Protein AF-A0A9C6WE61-F1 (afdb_monomer)

InterPro domains:
  IPR052295 Odorant-binding protein [PTHR21066] (65-224)

Solvent-accessible surface area (backbone atoms only — not comparable to full-atom values): 14373 Å² total; per-residue (Å²): 136,82,83,85,85,83,85,78,83,83,78,84,78,86,80,87,72,78,81,77,82,88,76,86,79,76,88,79,83,84,79,85,85,83,85,79,67,78,74,58,60,61,59,51,53,57,63,54,59,72,73,69,77,69,92,60,82,65,50,61,66,53,46,48,46,71,24,17,60,64,38,59,68,63,72,59,91,34,43,66,59,34,49,56,72,54,67,65,73,82,97,63,88,72,54,74,66,53,48,51,56,52,45,18,40,22,31,33,47,27,31,40,77,59,53,26,30,61,92,56,82,83,76,52,76,36,63,66,43,47,44,59,50,34,72,74,48,54,61,82,64,47,90,52,48,36,58,52,49,51,49,35,50,51,52,24,52,52,33,41,72,77,45,47,79,79,68,67,70,85,72,77,88,49,95,74,60,87,70,92,60,54,56,64,40,34,55,37,51,52,41,30,29,48,45,27,48,52,64,47,54,72,94,46,34,48,79,92,36,71,68,32,53,52,49,30,49,44,42,49,74,76,36,83,50,66,76,84,67,52,85,133

Structure (mmCIF, N/CA/C/O backbone):
data_AF-A0A9C6WE61-F1
#
_entry.id   AF-A0A9C6WE61-F1
#
loop_
_atom_site.group_PDB
_atom_site.id
_atom_site.type_symbol
_atom_site.label_atom_id
_atom_site.label_alt_id
_atom_site.label_comp_id
_atom_site.label_asym_id
_atom_site.label_entity_id
_atom_site.label_seq_id
_atom_site.pdbx_PDB_ins_code
_atom_site.Cartn_x
_atom_site.Cartn_y
_atom_site.Cartn_z
_atom_site.occupancy
_atom_site.B_iso_or_equiv
_atom_site.auth_seq_id
_atom_site.auth_comp_id
_atom_site.auth_asym_id
_atom_site.auth_atom_id
_atom_site.pdbx_PDB_model_num
ATOM 1 N N . MET A 1 1 ? 44.800 -59.748 24.756 1.00 45.91 1 MET A N 1
ATOM 2 C CA . MET A 1 1 ? 44.191 -59.504 23.432 1.00 45.91 1 MET A CA 1
ATOM 3 C C . MET A 1 1 ? 43.062 -58.500 23.616 1.00 45.91 1 MET A C 1
ATOM 5 O O . MET A 1 1 ? 42.074 -58.869 24.238 1.00 45.91 1 MET A O 1
ATOM 9 N N . PRO A 1 2 ? 43.234 -57.231 23.216 1.00 48.12 2 PRO A N 1
ATOM 10 C CA . PRO A 1 2 ? 42.160 -56.241 23.273 1.00 48.12 2 PRO A CA 1
ATOM 11 C C . PRO A 1 2 ? 41.183 -56.419 22.091 1.00 48.12 2 PRO A C 1
ATOM 13 O O . PRO A 1 2 ? 41.591 -56.941 21.050 1.00 48.12 2 PRO A O 1
ATOM 16 N N . PRO A 1 3 ? 39.907 -56.014 22.237 1.00 50.44 3 PRO A N 1
ATOM 17 C CA . PRO A 1 3 ? 38.912 -56.100 21.170 1.00 50.44 3 PRO A CA 1
ATOM 18 C C . PRO A 1 3 ? 39.159 -55.051 20.067 1.00 50.44 3 PRO A C 1
ATOM 20 O O . PRO A 1 3 ? 39.784 -54.020 20.331 1.00 50.44 3 PRO A O 1
ATOM 23 N N . PRO A 1 4 ? 38.681 -55.293 18.831 1.00 43.41 4 PRO A N 1
ATOM 24 C CA . PRO A 1 4 ? 38.898 -54.392 17.704 1.00 43.41 4 PRO A CA 1
ATOM 25 C C . PRO A 1 4 ? 38.056 -53.114 17.821 1.00 43.41 4 PRO A C 1
ATOM 27 O O . PRO A 1 4 ? 36.897 -53.139 18.236 1.00 43.41 4 PRO A O 1
ATOM 30 N N . ALA A 1 5 ? 38.666 -51.994 17.430 1.00 39.03 5 ALA A N 1
ATOM 31 C CA . ALA A 1 5 ? 38.058 -50.671 17.407 1.00 39.03 5 ALA A CA 1
ATOM 32 C C . ALA A 1 5 ? 36.965 -50.569 16.328 1.00 39.03 5 ALA A C 1
ATOM 34 O O . ALA A 1 5 ? 37.178 -50.915 15.166 1.00 39.03 5 ALA A O 1
ATOM 35 N N . ILE A 1 6 ? 35.799 -50.060 16.726 1.00 44.69 6 ILE A N 1
ATOM 36 C CA . ILE A 1 6 ? 34.666 -49.755 15.850 1.00 44.69 6 ILE A CA 1
ATOM 37 C C . ILE A 1 6 ? 34.896 -48.362 15.247 1.00 44.69 6 ILE A C 1
ATOM 39 O O . ILE A 1 6 ? 34.937 -47.365 15.966 1.00 44.69 6 ILE A O 1
ATOM 43 N N . HIS A 1 7 ? 35.051 -48.289 13.924 1.00 38.53 7 HIS A N 1
ATOM 44 C CA . HIS A 1 7 ? 35.079 -47.030 13.181 1.00 38.53 7 HIS A CA 1
ATOM 45 C C . HIS A 1 7 ? 33.655 -46.475 13.034 1.00 38.53 7 HIS A C 1
ATOM 47 O O . HIS A 1 7 ? 32.823 -47.058 12.340 1.00 38.53 7 HIS A O 1
ATOM 53 N N . HIS A 1 8 ? 33.381 -45.329 13.662 1.00 43.81 8 HIS A N 1
ATOM 54 C CA . HIS A 1 8 ? 32.188 -44.532 13.378 1.00 43.81 8 HIS A CA 1
ATOM 55 C C . HIS A 1 8 ? 32.379 -43.725 12.079 1.00 43.81 8 HIS A C 1
ATOM 57 O O . HIS A 1 8 ? 33.412 -43.065 11.931 1.00 43.81 8 HIS A O 1
ATOM 63 N N . PRO A 1 9 ? 31.410 -43.733 11.147 1.00 37.38 9 PRO A N 1
ATOM 64 C CA . PRO A 1 9 ? 31.445 -42.872 9.971 1.00 37.38 9 PRO A CA 1
ATOM 65 C C . PRO A 1 9 ? 31.186 -41.410 10.363 1.00 37.38 9 PRO A C 1
ATOM 67 O O . PRO A 1 9 ? 30.255 -41.101 11.106 1.00 37.38 9 PRO A O 1
ATOM 70 N N . GLN A 1 10 ? 32.037 -40.516 9.857 1.00 37.69 10 GLN A N 1
ATOM 71 C CA . GLN A 1 10 ? 31.923 -39.068 10.015 1.00 37.69 10 GLN A CA 1
ATOM 72 C C . GLN A 1 10 ? 30.699 -38.541 9.255 1.00 37.69 10 GLN A C 1
ATOM 74 O O . GLN A 1 10 ? 30.575 -38.732 8.046 1.00 37.69 10 GLN A O 1
ATOM 79 N N . SER A 1 11 ? 29.812 -37.851 9.970 1.00 36.84 11 SER A N 1
ATOM 80 C CA . SER A 1 11 ? 28.711 -37.077 9.394 1.00 36.84 11 SER A CA 1
ATOM 81 C C . SER A 1 11 ? 29.255 -35.885 8.592 1.00 36.84 11 SER A C 1
ATOM 83 O O . SER A 1 11 ? 30.141 -35.187 9.093 1.00 36.84 11 SER A O 1
ATOM 85 N N . PRO A 1 12 ? 28.737 -35.596 7.386 1.00 37.28 12 PRO A N 1
ATOM 86 C CA . PRO A 1 12 ? 29.143 -34.413 6.641 1.00 37.28 12 PRO A CA 1
ATOM 87 C C . PRO A 1 12 ? 28.549 -33.142 7.264 1.00 37.28 12 PRO A C 1
ATOM 89 O O . PRO A 1 12 ? 27.364 -33.073 7.591 1.00 37.28 12 PRO A O 1
ATOM 92 N N . SER A 1 13 ? 29.401 -32.130 7.413 1.00 36.53 13 SER A N 1
ATOM 93 C CA . SER A 1 13 ? 29.054 -30.776 7.843 1.00 36.53 13 SER A CA 1
ATOM 94 C C . SER A 1 13 ? 28.074 -30.102 6.867 1.00 36.53 13 SER A C 1
ATOM 96 O O . SER A 1 13 ? 28.225 -30.266 5.654 1.00 36.53 13 SER A O 1
ATOM 98 N N . PRO A 1 14 ? 27.111 -29.292 7.348 1.00 35.22 14 PRO A N 1
ATOM 99 C CA . PRO A 1 14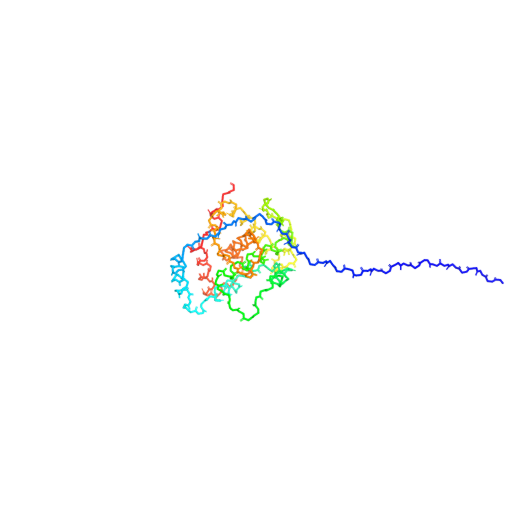 ? 26.206 -28.550 6.480 1.00 35.22 14 PRO A CA 1
ATOM 100 C C . PRO A 1 14 ? 26.948 -27.392 5.804 1.00 35.22 14 PRO A C 1
ATOM 102 O O . PRO A 1 14 ? 27.465 -26.483 6.455 1.00 35.22 14 PRO A O 1
ATOM 105 N N . SER A 1 15 ? 26.996 -27.430 4.476 1.00 34.59 15 SER A N 1
ATOM 106 C CA . SER A 1 15 ? 27.455 -26.339 3.626 1.00 34.59 15 SER A CA 1
ATOM 107 C C . SER A 1 15 ? 26.460 -25.179 3.686 1.00 34.59 15 SER A C 1
ATOM 109 O O . SER A 1 15 ? 25.316 -25.274 3.245 1.00 34.59 15 SER A O 1
ATOM 111 N N . SER A 1 16 ? 26.909 -24.051 4.233 1.00 35.06 16 SER A N 1
ATOM 112 C CA . SER A 1 16 ? 26.197 -22.779 4.184 1.00 35.06 16 SER A CA 1
ATOM 113 C C . SER A 1 16 ? 26.312 -22.181 2.779 1.00 35.06 16 SER A C 1
ATOM 115 O O . SER A 1 16 ? 27.232 -21.417 2.486 1.00 35.06 16 SER A O 1
ATOM 117 N N . THR A 1 17 ? 25.392 -22.532 1.891 1.00 33.44 17 THR A N 1
ATOM 118 C CA . THR A 1 17 ? 25.165 -21.783 0.651 1.00 33.44 17 THR A CA 1
ATOM 119 C C . THR A 1 17 ? 23.951 -20.890 0.832 1.00 33.44 17 THR A C 1
ATOM 121 O O . THR A 1 17 ? 22.812 -21.350 0.796 1.00 33.44 17 THR A O 1
ATOM 124 N N . SER A 1 18 ? 24.206 -19.602 1.045 1.00 31.77 18 SER A N 1
ATOM 125 C CA . SER A 1 18 ? 23.221 -18.532 0.905 1.00 31.77 18 SER A CA 1
ATOM 126 C C . SER A 1 18 ? 22.591 -18.609 -0.495 1.00 31.77 18 SER A C 1
ATOM 128 O O . SER A 1 18 ? 23.338 -18.758 -1.469 1.00 31.77 18 SER A O 1
ATOM 130 N N . PRO A 1 19 ? 21.259 -18.497 -0.645 1.00 32.62 19 PRO A N 1
ATOM 131 C CA . PRO A 1 19 ? 20.653 -18.438 -1.968 1.00 32.62 19 PRO A CA 1
ATOM 132 C C . PRO A 1 19 ? 21.104 -17.161 -2.704 1.00 32.62 19 PRO A C 1
ATOM 134 O O . PRO A 1 19 ? 21.276 -16.111 -2.073 1.00 32.62 19 PRO A O 1
ATOM 137 N N . PRO A 1 20 ? 21.329 -17.227 -4.027 1.00 31.33 20 PRO A N 1
ATOM 138 C CA . PRO A 1 20 ? 21.725 -16.068 -4.815 1.00 31.33 20 PRO A CA 1
ATOM 139 C C . PRO A 1 20 ? 20.582 -15.038 -4.889 1.00 31.33 20 PRO A C 1
ATOM 141 O O . PRO A 1 20 ? 19.411 -15.410 -4.800 1.00 31.33 20 PRO A O 1
ATOM 144 N N . PRO A 1 21 ? 20.892 -13.742 -5.083 1.00 36.66 21 PRO A N 1
ATOM 145 C CA . PRO A 1 21 ? 19.871 -12.719 -5.266 1.00 36.66 21 PRO A CA 1
ATOM 146 C C . PRO A 1 21 ? 19.054 -13.012 -6.531 1.00 36.66 21 PRO A C 1
ATOM 148 O O . PRO A 1 21 ? 19.619 -13.212 -7.609 1.00 36.66 21 PRO A O 1
ATOM 151 N N . LEU A 1 22 ? 17.727 -13.022 -6.388 1.00 39.28 22 LEU A N 1
ATOM 152 C CA . LEU A 1 22 ? 16.768 -13.144 -7.485 1.00 39.28 22 LEU A CA 1
ATOM 153 C C . LEU A 1 22 ? 16.984 -11.991 -8.479 1.00 39.28 22 LEU A C 1
ATOM 155 O O . LEU A 1 22 ? 16.549 -10.865 -8.251 1.00 39.28 22 LEU A O 1
ATOM 159 N N . ARG A 1 23 ? 17.681 -12.261 -9.587 1.00 38.12 23 ARG A N 1
ATOM 160 C CA . ARG A 1 23 ? 17.665 -11.392 -10.768 1.00 38.12 23 ARG A CA 1
ATOM 161 C C . ARG A 1 23 ? 16.394 -11.696 -11.554 1.00 38.12 23 ARG A C 1
ATOM 163 O O . ARG A 1 23 ? 16.323 -12.731 -12.214 1.00 38.12 23 ARG A O 1
ATOM 170 N N . LEU A 1 24 ? 15.414 -10.796 -11.506 1.00 43.19 24 LEU A N 1
ATOM 171 C CA . LEU A 1 24 ? 14.286 -10.816 -12.436 1.00 43.19 24 LEU A CA 1
ATOM 172 C C . LEU A 1 24 ? 14.777 -10.396 -13.829 1.00 43.19 24 LEU A C 1
ATOM 174 O O . LEU A 1 24 ? 14.789 -9.223 -14.180 1.00 43.19 24 LEU A O 1
ATOM 178 N N . HIS A 1 25 ? 15.203 -11.357 -14.645 1.00 35.28 25 HIS A N 1
ATOM 179 C CA . HIS A 1 25 ? 15.393 -11.122 -16.074 1.00 35.28 25 HIS A CA 1
ATOM 180 C C . HIS A 1 25 ? 14.066 -11.361 -16.803 1.00 35.28 25 HIS A C 1
ATOM 182 O O . HIS A 1 25 ? 13.751 -12.491 -17.168 1.00 35.28 25 HIS A O 1
ATOM 188 N N . ARG A 1 26 ? 13.288 -10.299 -17.046 1.00 46.47 26 ARG A N 1
ATOM 189 C CA . ARG A 1 26 ? 12.177 -10.350 -18.011 1.00 46.47 26 ARG A CA 1
ATOM 190 C C . ARG A 1 26 ? 12.710 -10.183 -19.437 1.00 46.47 26 ARG A C 1
ATOM 192 O O . ARG A 1 26 ? 13.401 -9.216 -19.755 1.00 46.47 26 ARG A O 1
ATOM 199 N N . HIS A 1 27 ? 12.382 -11.134 -20.311 1.00 32.75 27 HIS A N 1
ATOM 200 C CA . HIS A 1 27 ? 12.666 -11.054 -21.744 1.00 32.75 27 HIS A CA 1
ATOM 201 C C . HIS A 1 27 ? 11.807 -9.958 -22.394 1.00 32.75 27 HIS A C 1
ATOM 203 O O . HIS A 1 27 ? 10.583 -10.040 -22.433 1.00 32.75 27 HIS A O 1
ATOM 209 N N . ARG A 1 28 ? 12.465 -8.923 -22.925 1.00 39.69 28 ARG A N 1
ATOM 210 C CA . ARG A 1 28 ? 11.835 -7.752 -23.550 1.00 39.69 28 ARG A CA 1
ATOM 211 C C . ARG A 1 28 ? 11.467 -8.041 -25.014 1.00 39.69 28 ARG A C 1
ATOM 213 O O . ARG A 1 28 ? 12.361 -8.286 -25.824 1.00 39.69 28 ARG A O 1
ATOM 220 N N . GLN A 1 29 ? 10.192 -7.911 -25.392 1.00 30.34 29 GLN A N 1
ATOM 221 C CA . GLN A 1 29 ? 9.832 -7.543 -26.769 1.00 30.34 29 GLN A CA 1
ATOM 222 C C . GLN A 1 29 ? 9.973 -6.020 -26.891 1.00 30.34 29 GLN A C 1
ATOM 224 O O . GLN A 1 29 ? 9.267 -5.259 -26.237 1.00 30.34 29 GLN A O 1
ATOM 229 N N . LYS A 1 30 ? 10.947 -5.564 -27.683 1.00 29.56 30 LYS A N 1
ATOM 230 C CA . LYS A 1 30 ? 11.231 -4.138 -27.891 1.00 29.56 30 LYS A CA 1
ATOM 231 C C . LYS A 1 30 ? 10.153 -3.512 -28.782 1.00 29.56 30 LYS A C 1
ATOM 233 O O . LYS A 1 30 ? 10.173 -3.734 -29.990 1.00 29.56 30 LYS A O 1
ATOM 238 N N . PHE A 1 31 ? 9.282 -2.675 -28.221 1.00 30.23 31 PHE A N 1
ATOM 239 C CA . PHE A 1 31 ? 8.526 -1.697 -29.008 1.00 30.23 31 PHE A CA 1
ATOM 240 C C . PHE A 1 31 ? 9.345 -0.412 -29.155 1.00 30.23 31 PHE A C 1
ATOM 242 O O . PHE A 1 31 ? 9.833 0.166 -28.187 1.00 30.23 31 PHE A O 1
ATOM 249 N N . ASN A 1 32 ? 9.561 -0.007 -30.403 1.00 30.17 32 ASN A N 1
ATOM 250 C CA . ASN A 1 32 ? 10.467 1.066 -30.788 1.00 30.17 32 ASN A CA 1
ATOM 251 C C . ASN A 1 32 ? 9.676 2.381 -30.916 1.00 30.17 32 ASN A C 1
ATOM 253 O O . ASN A 1 32 ? 9.154 2.682 -31.985 1.00 30.17 32 ASN A O 1
ATOM 257 N N . HIS A 1 33 ? 9.576 3.170 -29.842 1.00 35.38 33 HIS A N 1
ATOM 258 C CA . HIS A 1 33 ? 9.013 4.526 -29.891 1.00 35.38 33 HIS A CA 1
ATOM 259 C C . HIS A 1 33 ? 10.128 5.573 -30.005 1.00 35.38 33 HIS A C 1
ATOM 261 O O . HIS A 1 33 ? 10.442 6.304 -29.069 1.00 35.38 33 HIS A O 1
ATOM 267 N N . ARG A 1 34 ? 10.734 5.677 -31.192 1.00 36.78 34 ARG A N 1
ATOM 268 C CA . ARG A 1 34 ? 11.427 6.912 -31.580 1.00 36.78 34 ARG A CA 1
ATOM 269 C C . ARG A 1 34 ? 10.403 7.886 -32.158 1.00 36.78 34 ARG A C 1
ATOM 271 O O . ARG A 1 34 ? 9.668 7.519 -33.063 1.00 36.78 34 ARG A O 1
ATOM 278 N N . GLN A 1 35 ? 10.486 9.131 -31.682 1.00 41.34 35 GLN A N 1
ATOM 279 C CA . GLN A 1 35 ? 9.808 10.356 -32.137 1.00 41.34 35 GLN A CA 1
ATOM 280 C C . GLN A 1 35 ? 8.515 10.729 -31.392 1.00 41.34 35 GLN A C 1
ATOM 282 O O . GLN A 1 35 ? 7.407 10.532 -31.877 1.00 41.34 35 GLN A O 1
ATOM 287 N N . LEU A 1 36 ? 8.675 11.406 -30.248 1.00 39.78 36 LEU A N 1
ATOM 288 C CA . LEU A 1 36 ? 7.698 12.392 -29.777 1.00 39.78 36 LEU A CA 1
ATOM 289 C C . LEU A 1 36 ? 8.313 13.804 -29.900 1.00 39.78 36 LEU A C 1
ATOM 291 O O . LEU A 1 36 ? 9.464 14.002 -29.489 1.00 39.78 36 LEU A O 1
ATOM 295 N N . PRO A 1 37 ? 7.599 14.776 -30.501 1.00 42.75 37 PRO A N 1
ATOM 296 C CA . PRO A 1 37 ? 8.156 16.072 -30.871 1.00 42.75 37 PRO A CA 1
ATOM 297 C C . PRO A 1 37 ? 8.461 16.959 -29.655 1.00 42.75 37 PRO A C 1
ATOM 299 O O . PRO A 1 37 ? 7.721 17.015 -28.673 1.00 42.75 37 PRO A O 1
ATOM 302 N N . TYR A 1 38 ? 9.564 17.699 -29.776 1.00 38.56 38 TYR A N 1
ATOM 303 C CA . TYR A 1 38 ? 10.200 18.580 -28.786 1.00 38.56 38 TYR A CA 1
ATOM 304 C C . TYR A 1 38 ? 9.249 19.583 -28.093 1.00 38.56 38 TYR A C 1
ATOM 306 O O . TYR A 1 38 ? 9.499 19.993 -26.963 1.00 38.56 38 TYR A O 1
ATOM 314 N N . ALA A 1 39 ? 8.118 19.922 -28.720 1.00 35.53 39 ALA A N 1
ATOM 315 C CA . ALA A 1 39 ? 7.123 20.852 -28.185 1.00 35.53 39 ALA A CA 1
ATOM 316 C C . ALA A 1 39 ? 6.309 20.302 -26.992 1.00 35.53 39 ALA A C 1
ATOM 318 O O . ALA A 1 39 ? 5.811 21.090 -26.192 1.00 35.53 39 ALA A O 1
ATOM 319 N N . ARG A 1 40 ? 6.200 18.973 -26.820 1.00 39.41 40 ARG A N 1
ATOM 320 C CA . ARG A 1 40 ? 5.439 18.375 -25.700 1.00 39.41 40 ARG A CA 1
ATOM 321 C C . ARG A 1 40 ? 6.201 18.422 -24.368 1.00 39.41 40 ARG A C 1
ATOM 323 O O . ARG A 1 40 ? 5.591 18.639 -23.327 1.00 39.41 40 ARG A O 1
ATOM 330 N N . ARG A 1 41 ? 7.540 18.359 -24.422 1.00 42.44 41 ARG A N 1
ATOM 331 C CA . ARG A 1 41 ? 8.431 18.449 -23.246 1.00 42.44 41 ARG A CA 1
ATOM 332 C C . ARG A 1 41 ? 8.317 19.785 -22.502 1.00 42.44 41 ARG A C 1
ATOM 334 O O . ARG A 1 41 ? 8.358 19.817 -21.280 1.00 42.44 41 ARG A O 1
ATOM 341 N N . GLN A 1 42 ? 8.118 20.892 -23.219 1.00 37.75 42 GLN A N 1
ATOM 342 C CA . GLN A 1 42 ? 8.058 22.221 -22.592 1.00 37.75 42 GLN A CA 1
ATOM 343 C C . GLN A 1 42 ? 6.717 22.525 -21.903 1.00 37.75 42 GLN A C 1
ATOM 345 O O . GLN A 1 42 ? 6.674 23.359 -20.996 1.00 37.75 42 GLN A O 1
ATOM 350 N N . ALA A 1 43 ? 5.630 21.856 -22.304 1.00 40.41 43 ALA A N 1
ATOM 351 C CA . ALA A 1 43 ? 4.334 21.977 -21.636 1.00 40.41 43 ALA A CA 1
ATOM 352 C C . ALA A 1 43 ? 4.309 21.196 -20.309 1.00 40.41 43 ALA A C 1
ATOM 354 O O . ALA A 1 43 ? 3.765 21.684 -19.319 1.00 40.41 43 ALA A O 1
ATOM 355 N N . GLU A 1 44 ? 4.970 20.038 -20.263 1.00 39.78 44 GLU A N 1
ATOM 356 C CA . GLU A 1 44 ? 5.122 19.225 -19.051 1.00 39.78 44 GLU A CA 1
ATOM 357 C C . GLU A 1 44 ? 6.011 19.936 -18.012 1.00 39.78 44 GLU A C 1
ATOM 359 O O . GLU A 1 44 ? 5.618 20.061 -16.852 1.00 39.78 44 GLU A O 1
ATOM 364 N N . ASP A 1 45 ? 7.121 20.558 -18.429 1.00 37.28 45 ASP A N 1
ATOM 365 C CA . ASP A 1 45 ? 8.017 21.326 -17.542 1.00 37.28 45 ASP A CA 1
ATOM 366 C C . ASP A 1 45 ? 7.355 22.532 -16.843 1.00 37.28 45 ASP A C 1
ATOM 368 O O . ASP A 1 45 ? 7.823 22.979 -15.789 1.00 37.28 45 ASP A O 1
ATOM 372 N N . ARG A 1 46 ? 6.273 23.094 -17.402 1.00 35.47 46 ARG A N 1
ATOM 373 C CA . ARG A 1 46 ? 5.499 24.172 -16.750 1.00 35.47 46 ARG A CA 1
ATOM 374 C C . ARG A 1 46 ? 4.576 23.655 -15.653 1.00 35.47 46 ARG A C 1
ATOM 376 O O . ARG A 1 46 ? 4.377 24.357 -14.665 1.00 35.47 46 ARG A O 1
ATOM 383 N N . ILE A 1 47 ? 4.046 22.443 -15.801 1.00 43.97 47 ILE A N 1
ATOM 384 C CA . ILE A 1 47 ? 3.223 21.798 -14.772 1.00 43.97 47 ILE A CA 1
ATOM 385 C C . ILE A 1 47 ? 4.119 21.355 -13.603 1.00 43.97 47 ILE A C 1
ATOM 387 O O . ILE A 1 47 ? 3.754 21.552 -12.443 1.00 43.97 47 ILE A O 1
ATOM 391 N N . TYR A 1 48 ? 5.335 20.871 -13.885 1.00 34.84 48 TYR A N 1
ATOM 392 C CA . TYR A 1 48 ? 6.286 20.457 -12.846 1.00 34.84 48 TYR A CA 1
ATOM 393 C C . TYR A 1 48 ? 6.871 21.619 -12.035 1.00 34.84 48 TYR A C 1
ATOM 395 O O . TYR A 1 48 ? 6.987 21.501 -10.813 1.00 34.84 48 TYR A O 1
ATOM 403 N N . ARG A 1 49 ? 7.168 22.769 -12.659 1.00 39.03 49 ARG A N 1
ATOM 404 C CA . ARG A 1 49 ? 7.733 23.931 -11.944 1.00 39.03 49 ARG A CA 1
ATOM 405 C C . ARG A 1 49 ? 6.784 24.573 -10.931 1.00 39.03 49 ARG A C 1
ATOM 407 O O . ARG A 1 49 ? 7.246 25.095 -9.920 1.00 39.03 49 ARG A O 1
ATOM 414 N N . ASN A 1 50 ? 5.471 24.477 -11.130 1.00 33.44 50 ASN A N 1
ATOM 415 C CA . ASN A 1 50 ? 4.503 24.976 -10.146 1.00 33.44 50 ASN A CA 1
ATOM 416 C C . ASN A 1 50 ? 4.372 24.067 -8.909 1.00 33.44 50 ASN A C 1
ATOM 418 O O . ASN A 1 50 ? 3.854 24.499 -7.884 1.00 33.44 50 ASN A O 1
ATOM 422 N N . PHE A 1 51 ? 4.897 22.838 -8.960 1.00 34.56 51 PHE A N 1
ATOM 423 C CA . PHE A 1 51 ? 4.914 21.899 -7.833 1.00 34.56 51 PHE A CA 1
ATOM 424 C C . PHE A 1 51 ? 6.207 21.946 -6.994 1.00 34.56 51 PHE A C 1
ATOM 426 O O . PHE A 1 51 ? 6.345 21.159 -6.047 1.00 34.56 51 PHE A O 1
ATOM 433 N N . GLU A 1 52 ? 7.151 22.837 -7.324 1.00 37.84 52 GLU A N 1
ATOM 434 C CA . GLU A 1 52 ? 8.433 23.026 -6.619 1.00 37.84 52 GLU A CA 1
ATOM 435 C C . GLU A 1 52 ? 8.431 24.167 -5.589 1.00 37.84 52 GLU A C 1
ATOM 437 O O . GLU A 1 52 ? 9.462 24.455 -4.980 1.00 37.84 52 GLU A O 1
ATOM 442 N N . GLN A 1 53 ? 7.287 24.793 -5.305 1.00 33.88 53 GLN A N 1
ATOM 443 C CA . GLN A 1 53 ? 7.207 25.775 -4.224 1.00 33.88 53 GLN A CA 1
ATOM 444 C C . GLN A 1 53 ? 6.675 25.154 -2.925 1.00 33.88 53 GLN A C 1
ATOM 446 O O . GLN A 1 53 ? 5.477 24.971 -2.744 1.00 33.88 53 GLN A O 1
ATOM 451 N N . LYS A 1 54 ? 7.628 24.946 -2.003 1.00 30.62 54 LYS A N 1
ATOM 452 C CA . LYS A 1 54 ? 7.541 24.698 -0.546 1.00 30.62 54 LYS A CA 1
ATOM 453 C C . LYS A 1 54 ? 7.730 23.244 -0.068 1.00 30.62 54 LYS A C 1
ATOM 455 O O . LYS A 1 54 ? 7.168 22.306 -0.632 1.00 30.62 54 LYS A O 1
ATOM 460 N N . PRO A 1 55 ? 8.479 23.039 1.039 1.00 35.16 55 PRO A N 1
ATOM 461 C CA . PRO A 1 55 ? 8.763 21.733 1.638 1.00 35.16 55 PRO A CA 1
ATOM 462 C C . PRO A 1 55 ? 7.562 21.174 2.430 1.00 35.16 55 PRO A C 1
ATOM 464 O O . PRO A 1 55 ? 7.714 20.677 3.539 1.00 35.16 55 PRO A O 1
ATOM 467 N N . GLN A 1 56 ? 6.352 21.233 1.870 1.00 40.16 56 GLN A N 1
ATOM 468 C CA . GLN A 1 56 ? 5.149 20.615 2.452 1.00 40.16 56 GLN A CA 1
ATOM 469 C C . GLN A 1 56 ? 5.022 19.116 2.111 1.00 40.16 56 GLN A C 1
ATOM 471 O O . GLN A 1 56 ? 4.230 18.400 2.718 1.00 40.16 56 GLN A O 1
ATOM 476 N N . LYS A 1 57 ? 5.845 18.605 1.184 1.00 40.19 57 LYS A N 1
ATOM 477 C CA . LYS A 1 57 ? 5.746 17.240 0.629 1.00 40.19 57 LYS A CA 1
ATOM 478 C C . LYS A 1 57 ? 6.176 16.099 1.565 1.00 40.19 57 LYS A C 1
ATOM 480 O O . LYS A 1 57 ? 5.854 14.953 1.279 1.00 40.19 57 LYS A O 1
ATOM 485 N N . PHE A 1 58 ? 6.832 16.385 2.690 1.00 41.06 58 PHE A N 1
ATOM 486 C CA . PHE A 1 58 ? 7.154 15.375 3.715 1.00 41.06 58 PHE A CA 1
ATOM 487 C C . PHE A 1 58 ? 6.131 15.318 4.863 1.00 41.06 58 PHE A C 1
ATOM 489 O O . PHE A 1 58 ? 6.211 14.436 5.713 1.00 41.06 58 PHE A O 1
ATOM 496 N N . MET A 1 59 ? 5.164 16.243 4.894 1.00 38.62 59 MET A N 1
ATOM 497 C CA . MET A 1 59 ? 4.287 16.434 6.049 1.00 38.62 59 MET A CA 1
ATOM 498 C C . MET A 1 59 ? 3.085 15.478 6.045 1.00 38.62 59 MET A C 1
ATOM 500 O O . MET A 1 59 ? 2.751 14.950 7.093 1.00 38.62 59 MET A O 1
ATOM 504 N N . PHE A 1 60 ? 2.492 15.164 4.886 1.00 46.84 60 PHE A N 1
ATOM 505 C CA . PHE A 1 60 ? 1.273 14.335 4.814 1.00 46.84 60 PHE A CA 1
ATOM 506 C C . PHE A 1 60 ? 1.506 12.838 5.063 1.00 46.84 60 PHE A C 1
ATOM 508 O O . PHE A 1 60 ? 0.743 12.218 5.798 1.00 46.84 60 PHE A O 1
ATOM 515 N N . LEU A 1 61 ? 2.573 12.258 4.499 1.00 52.06 61 LEU A N 1
ATOM 516 C CA . LEU A 1 61 ? 2.954 10.865 4.779 1.00 52.06 61 LEU A CA 1
ATOM 517 C C . LEU A 1 61 ? 3.413 10.709 6.233 1.00 52.06 61 LEU A C 1
ATOM 519 O O . LEU A 1 61 ? 3.008 9.762 6.895 1.00 52.06 61 LEU A O 1
ATOM 523 N N . SER A 1 62 ? 4.185 11.672 6.748 1.00 61.62 62 SER A N 1
ATOM 524 C CA . SER A 1 62 ? 4.571 11.728 8.164 1.00 61.62 62 SER A CA 1
ATOM 525 C C . SER A 1 62 ? 3.348 11.834 9.085 1.00 61.62 62 SER A C 1
ATOM 527 O O . SER A 1 62 ? 3.244 11.099 10.068 1.00 61.62 62 SER A O 1
ATOM 529 N N . LEU A 1 63 ? 2.378 12.685 8.730 1.00 70.62 63 LEU A N 1
ATOM 530 C CA . LEU A 1 63 ? 1.165 12.894 9.514 1.00 70.62 63 LEU A CA 1
ATOM 531 C C . LEU A 1 63 ? 0.282 11.643 9.530 1.00 70.62 63 LEU A C 1
ATOM 533 O O . LEU A 1 63 ? -0.064 11.186 10.613 1.00 70.62 63 LEU A O 1
ATOM 537 N N . ALA A 1 64 ? -0.007 11.033 8.376 1.00 71.25 64 ALA A N 1
ATOM 538 C CA . ALA A 1 64 ? -0.811 9.809 8.297 1.00 71.25 64 ALA A CA 1
ATOM 539 C C . ALA A 1 64 ? -0.230 8.665 9.154 1.00 71.25 64 ALA A C 1
ATOM 541 O O . ALA A 1 64 ? -0.952 8.089 9.971 1.00 71.25 64 ALA A O 1
ATOM 542 N N . VAL A 1 65 ? 1.087 8.416 9.054 1.00 76.06 65 VAL A N 1
ATOM 543 C CA . VAL A 1 65 ? 1.811 7.445 9.907 1.00 76.06 65 VAL A CA 1
ATOM 544 C C . VAL A 1 65 ? 1.633 7.787 11.380 1.00 76.06 65 VAL A C 1
ATOM 546 O O . VAL A 1 65 ? 1.367 6.923 12.215 1.00 76.06 65 VAL A O 1
ATOM 549 N N . SER A 1 66 ? 1.808 9.067 11.714 1.00 83.88 66 SER A N 1
ATOM 550 C CA . SER A 1 66 ? 1.734 9.529 13.093 1.00 83.88 66 SER A CA 1
ATOM 551 C C . SER A 1 66 ? 0.323 9.449 13.674 1.00 83.88 66 SER A C 1
ATOM 553 O O . SER A 1 66 ? 0.208 9.335 14.895 1.00 83.88 66 SER A O 1
ATOM 555 N N . CYS A 1 67 ? -0.711 9.485 12.830 1.00 90.31 67 CYS A N 1
ATOM 556 C CA . CYS A 1 67 ? -2.113 9.503 13.226 1.00 90.31 67 CYS A CA 1
ATOM 557 C C . CYS A 1 67 ? -2.717 8.114 13.337 1.00 90.31 67 CYS A C 1
ATOM 559 O O . CYS A 1 67 ? -3.437 7.858 14.296 1.00 90.31 67 CYS A O 1
ATOM 561 N N . CYS A 1 68 ? -2.400 7.218 12.403 1.00 91.62 68 CYS A N 1
ATOM 562 C CA . CYS A 1 68 ? -2.844 5.833 12.432 1.00 91.62 68 CYS A CA 1
ATOM 563 C C . CYS A 1 68 ? -1.655 4.893 12.253 1.00 91.62 68 CYS A C 1
ATOM 565 O O . CYS A 1 68 ? -1.073 4.802 11.168 1.00 91.62 68 CYS A O 1
ATOM 567 N N . ARG A 1 69 ? -1.346 4.115 13.295 1.00 89.94 69 ARG A N 1
ATOM 568 C CA . ARG A 1 69 ? -0.217 3.167 13.282 1.00 89.94 69 ARG A CA 1
ATOM 569 C C . ARG A 1 69 ? -0.367 2.038 12.253 1.00 89.94 69 ARG A C 1
ATOM 571 O O . ARG A 1 69 ? 0.615 1.361 11.975 1.00 89.94 69 ARG A O 1
ATOM 578 N N . LEU A 1 70 ? -1.567 1.831 11.702 1.00 90.88 70 LEU A N 1
ATOM 579 C CA . LEU A 1 70 ? -1.858 0.793 10.704 1.00 90.88 70 LEU A CA 1
ATOM 580 C C . LEU A 1 70 ? -1.748 1.277 9.251 1.00 90.88 70 LEU A C 1
ATOM 582 O O . LEU A 1 70 ? -1.943 0.490 8.336 1.00 90.88 70 LEU A O 1
ATOM 586 N N . THR A 1 71 ? -1.411 2.547 9.010 1.00 85.12 71 THR A N 1
ATOM 587 C CA . THR A 1 71 ? -1.198 3.062 7.640 1.00 85.12 71 THR A CA 1
ATOM 588 C C . THR A 1 71 ? 0.089 2.561 7.003 1.00 85.12 71 THR A C 1
ATOM 590 O O . THR A 1 71 ? 0.239 2.601 5.787 1.00 85.12 71 THR A O 1
ATOM 593 N N . PHE A 1 72 ? 1.022 2.084 7.819 1.00 77.00 72 PHE A N 1
ATOM 594 C CA . PHE A 1 72 ? 2.272 1.478 7.388 1.00 77.00 72 PHE A CA 1
ATOM 595 C C . PHE A 1 72 ? 2.401 0.139 8.096 1.00 77.00 72 PHE A C 1
ATOM 597 O O . PHE A 1 72 ? 3.150 0.037 9.072 1.00 77.00 72 PHE A O 1
ATOM 604 N N . PRO A 1 73 ? 1.645 -0.889 7.665 1.00 64.94 73 PRO A N 1
ATOM 605 C CA . PRO A 1 73 ? 1.934 -2.226 8.139 1.00 64.94 73 PRO A CA 1
ATOM 606 C C . PRO A 1 73 ? 3.396 -2.509 7.799 1.00 64.94 73 PRO A C 1
ATOM 608 O O . PRO A 1 73 ? 3.807 -2.318 6.654 1.00 64.94 73 PRO A O 1
ATOM 611 N N . SER A 1 74 ? 4.200 -2.893 8.791 1.00 57.56 74 SER A N 1
ATOM 612 C CA . SER A 1 74 ? 5.573 -3.304 8.516 1.00 57.56 74 SER A CA 1
ATOM 613 C C . SER A 1 74 ? 5.505 -4.604 7.719 1.00 57.56 74 SER A C 1
ATOM 615 O O . SER A 1 74 ? 5.326 -5.692 8.259 1.00 57.56 74 SER A O 1
ATOM 617 N N . LEU A 1 75 ? 5.570 -4.472 6.400 1.00 57.22 75 LEU A N 1
ATOM 618 C CA . LEU A 1 75 ? 5.752 -5.568 5.450 1.00 57.22 75 LEU A CA 1
ATOM 619 C C . LEU A 1 75 ? 7.244 -5.662 5.081 1.00 57.22 75 LEU A C 1
ATOM 621 O O . LEU A 1 75 ? 7.601 -6.221 4.051 1.00 57.22 75 LEU A O 1
ATOM 625 N N . ASP A 1 76 ? 8.110 -5.067 5.912 1.00 54.94 76 ASP A N 1
ATOM 626 C CA . ASP A 1 76 ? 9.473 -4.628 5.594 1.00 54.94 76 ASP A CA 1
ATOM 627 C C . ASP A 1 76 ? 10.508 -5.746 5.491 1.00 54.94 76 ASP A C 1
ATOM 629 O O . ASP A 1 76 ? 11.693 -5.449 5.361 1.00 54.94 76 ASP A O 1
ATOM 633 N N . LYS A 1 77 ? 10.116 -7.026 5.518 1.00 58.31 77 LYS A N 1
AT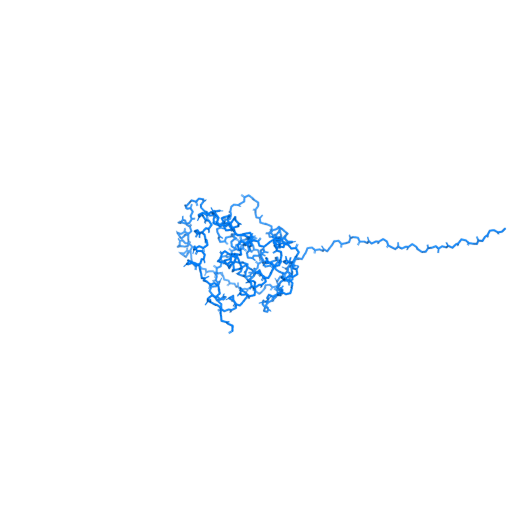OM 634 C CA . LYS A 1 77 ? 11.101 -8.112 5.393 1.00 58.31 77 LYS A CA 1
ATOM 635 C C . LYS A 1 77 ? 11.843 -8.103 4.044 1.00 58.31 77 LYS A C 1
ATOM 637 O O . LYS A 1 77 ? 12.852 -8.791 3.942 1.00 58.31 77 LYS A O 1
ATOM 642 N N . GLY A 1 78 ? 11.385 -7.327 3.055 1.00 69.56 78 GLY A N 1
ATOM 643 C CA . GLY A 1 78 ? 12.083 -7.129 1.783 1.00 69.56 78 GLY A CA 1
ATOM 644 C C . GLY A 1 78 ? 12.203 -5.683 1.295 1.00 69.56 78 GLY A C 1
ATOM 645 O O . GLY A 1 78 ? 12.821 -5.464 0.256 1.00 69.56 78 GLY A O 1
ATOM 646 N N . TYR A 1 79 ? 11.647 -4.670 1.979 1.00 79.19 79 TYR A N 1
ATOM 647 C CA . TYR A 1 79 ? 11.622 -3.298 1.435 1.00 79.19 79 TYR A CA 1
ATOM 648 C C . TYR A 1 79 ? 13.035 -2.729 1.240 1.00 79.19 79 TYR A C 1
ATOM 650 O O . TYR A 1 79 ? 13.342 -2.141 0.198 1.00 79.19 79 TYR A O 1
ATOM 658 N N . ALA A 1 80 ? 13.916 -2.901 2.229 1.00 83.50 80 ALA A N 1
ATOM 659 C CA . ALA A 1 80 ? 15.282 -2.388 2.164 1.00 83.50 80 ALA A CA 1
ATOM 660 C C . ALA A 1 80 ? 16.106 -3.114 1.089 1.00 83.50 80 ALA A C 1
ATOM 662 O O . ALA A 1 80 ? 16.854 -2.481 0.340 1.00 83.50 80 ALA A O 1
ATOM 663 N N . GLU A 1 81 ? 15.935 -4.429 0.980 1.00 87.81 81 GLU A N 1
ATOM 664 C CA . GLU A 1 81 ? 16.573 -5.306 0.005 1.00 87.81 81 GLU A CA 1
ATOM 665 C C . GLU A 1 81 ? 16.114 -4.970 -1.419 1.00 87.81 81 GLU A C 1
ATOM 667 O O . GLU A 1 81 ? 16.952 -4.745 -2.297 1.00 87.81 81 GLU A O 1
ATOM 672 N N . CYS A 1 82 ? 14.803 -4.839 -1.630 1.00 88.44 82 CYS A N 1
ATOM 673 C CA . CYS A 1 82 ? 14.196 -4.440 -2.898 1.00 88.44 82 CYS A CA 1
ATOM 674 C C . CYS A 1 82 ? 14.595 -3.020 -3.300 1.00 88.44 82 CYS A C 1
ATOM 676 O O . CYS A 1 82 ? 14.898 -2.752 -4.457 1.00 88.44 82 CYS A O 1
ATOM 678 N N . ARG A 1 83 ? 14.683 -2.083 -2.353 1.00 87.81 83 ARG A N 1
ATOM 679 C CA . ARG A 1 83 ? 15.178 -0.735 -2.658 1.00 87.81 83 ARG A CA 1
ATOM 680 C C . ARG A 1 83 ? 16.659 -0.732 -3.025 1.00 87.81 83 ARG A C 1
ATOM 682 O O . ARG A 1 83 ? 17.083 0.054 -3.873 1.00 87.81 83 ARG A O 1
ATOM 689 N N . LYS A 1 84 ? 17.455 -1.594 -2.390 1.00 87.81 84 LYS A N 1
ATOM 690 C CA . LYS A 1 84 ? 18.885 -1.740 -2.674 1.00 87.81 84 LYS A CA 1
ATOM 691 C C . LYS A 1 84 ? 19.134 -2.368 -4.049 1.00 87.81 84 LYS A C 1
ATOM 693 O O . LYS A 1 84 ? 20.091 -1.963 -4.705 1.00 87.81 84 LYS A O 1
ATOM 698 N N . SER A 1 85 ? 18.291 -3.302 -4.502 1.00 87.19 85 SER A N 1
ATOM 699 C CA . SER A 1 85 ? 18.451 -3.957 -5.812 1.00 87.19 85 SER A CA 1
ATOM 700 C C . SER A 1 85 ? 18.292 -2.998 -6.997 1.00 87.19 85 SER A C 1
ATOM 702 O O . SER A 1 85 ? 18.914 -3.220 -8.034 1.00 87.19 85 SER A O 1
ATOM 704 N N . LEU A 1 86 ? 17.562 -1.889 -6.822 1.00 84.25 86 LEU A N 1
ATOM 705 C CA . LEU A 1 86 ? 17.371 -0.860 -7.853 1.00 84.25 86 LEU A CA 1
ATOM 706 C C . LEU A 1 86 ? 18.615 -0.003 -8.136 1.00 84.25 86 LEU A C 1
ATOM 708 O O . LEU A 1 86 ? 18.581 0.820 -9.044 1.00 84.25 86 LEU A O 1
ATOM 712 N N . ASN A 1 87 ? 19.704 -0.148 -7.368 1.00 85.25 87 ASN A N 1
ATOM 713 C CA . ASN A 1 87 ? 20.966 0.583 -7.574 1.00 85.25 87 ASN A CA 1
ATOM 714 C C . ASN A 1 87 ? 20.787 2.107 -7.753 1.00 85.25 87 ASN A C 1
ATOM 716 O O . ASN A 1 87 ? 21.464 2.740 -8.565 1.00 85.25 87 ASN A O 1
ATOM 720 N N . LEU A 1 88 ? 19.868 2.696 -6.981 1.00 86.88 88 LEU A N 1
ATOM 721 C CA . LEU A 1 88 ? 19.487 4.101 -7.117 1.00 86.88 88 LEU A CA 1
ATOM 722 C C . LEU A 1 88 ? 20.702 5.042 -6.970 1.00 86.88 88 LEU A C 1
ATOM 724 O O . LEU A 1 88 ? 21.541 4.821 -6.086 1.00 86.88 88 LEU A O 1
ATOM 728 N N . PRO A 1 89 ? 20.786 6.129 -7.766 1.00 86.31 89 PRO A N 1
ATOM 729 C CA . PRO A 1 89 ? 21.859 7.110 -7.652 1.00 86.31 89 PRO A CA 1
ATOM 730 C C . PRO A 1 89 ? 21.998 7.658 -6.226 1.00 86.31 89 PRO A C 1
ATOM 732 O O . PRO A 1 89 ? 21.049 8.192 -5.646 1.00 86.31 89 PRO A O 1
ATOM 735 N N . LYS A 1 90 ? 23.203 7.551 -5.657 1.00 85.31 90 LYS A N 1
ATOM 736 C CA . LYS A 1 90 ? 23.504 8.096 -4.326 1.00 85.31 90 LYS A CA 1
ATOM 737 C C . LYS A 1 90 ? 23.508 9.627 -4.377 1.00 85.31 90 LYS A C 1
ATOM 739 O O . LYS A 1 90 ? 24.018 10.212 -5.326 1.00 85.31 90 LYS A O 1
ATOM 744 N N . ASN A 1 9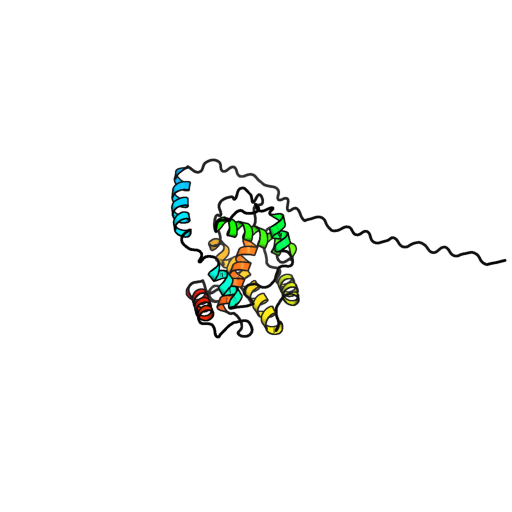1 ? 22.980 10.271 -3.334 1.00 83.81 91 ASN A N 1
ATOM 745 C CA . ASN A 1 91 ? 22.972 11.732 -3.146 1.00 83.81 91 ASN A CA 1
ATOM 746 C C . ASN A 1 91 ? 22.185 12.548 -4.192 1.00 83.81 91 ASN A C 1
ATOM 748 O O . ASN A 1 91 ? 22.339 13.766 -4.263 1.00 83.81 91 ASN A O 1
ATOM 752 N N . ARG A 1 92 ? 21.307 11.910 -4.974 1.00 87.69 92 ARG A N 1
ATOM 753 C CA . ARG A 1 92 ? 20.370 12.594 -5.874 1.00 87.69 92 ARG A CA 1
ATOM 754 C C . ARG A 1 92 ? 19.025 12.809 -5.177 1.00 87.69 92 ARG A C 1
ATOM 756 O O . ARG A 1 92 ? 18.535 11.928 -4.476 1.00 87.69 92 ARG A O 1
ATOM 763 N N . ARG A 1 93 ? 18.410 13.975 -5.397 1.00 87.38 93 ARG A N 1
ATOM 764 C CA . ARG A 1 93 ? 16.994 14.197 -5.070 1.00 87.38 93 ARG A CA 1
ATOM 765 C C . ARG A 1 93 ? 16.132 13.688 -6.219 1.00 87.38 93 ARG A C 1
ATOM 767 O O . ARG A 1 93 ? 16.414 14.012 -7.369 1.00 87.38 93 ARG A O 1
ATOM 774 N N . PHE A 1 94 ? 15.104 12.917 -5.894 1.00 85.12 94 PHE A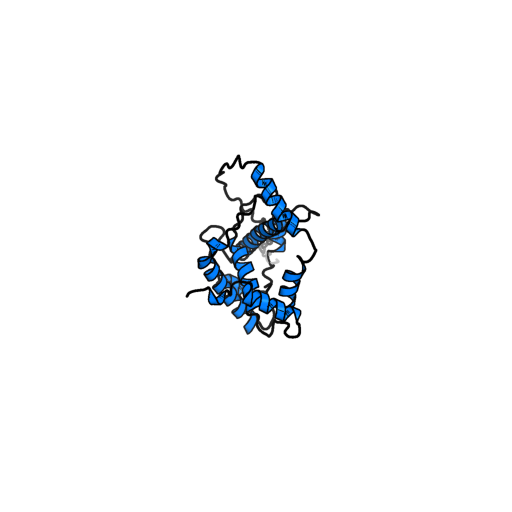 N 1
ATOM 775 C CA . PHE A 1 94 ? 14.147 12.414 -6.871 1.00 85.12 94 PHE A CA 1
ATOM 776 C C . PHE A 1 94 ? 12.924 13.331 -6.921 1.00 85.12 94 PHE A C 1
ATOM 778 O O . PHE A 1 94 ? 12.456 13.844 -5.902 1.00 85.12 94 PHE A O 1
ATOM 785 N N . THR A 1 95 ? 12.413 13.551 -8.122 1.00 84.50 95 THR A N 1
ATOM 786 C CA . THR A 1 95 ? 11.122 14.189 -8.367 1.00 84.50 95 THR A CA 1
ATOM 787 C C . THR A 1 95 ? 9.985 13.315 -7.835 1.00 84.50 95 THR A C 1
ATOM 789 O O . THR A 1 95 ? 10.166 12.144 -7.497 1.00 84.50 95 THR A O 1
ATOM 792 N N . PHE A 1 96 ? 8.776 13.873 -7.770 1.00 80.94 96 PHE A N 1
ATOM 793 C CA . PHE A 1 96 ? 7.587 13.119 -7.359 1.00 80.94 96 PHE A CA 1
ATOM 794 C C . PHE A 1 96 ? 7.354 11.877 -8.233 1.00 80.94 96 PHE A C 1
ATOM 796 O O . PHE A 1 96 ? 7.093 10.793 -7.719 1.00 80.94 96 PHE A O 1
ATOM 803 N N . VAL A 1 97 ? 7.501 12.037 -9.545 1.00 82.06 97 VAL A N 1
ATOM 804 C CA . VAL A 1 97 ? 7.308 10.966 -10.525 1.00 82.06 97 VAL A CA 1
ATOM 805 C C . VAL A 1 97 ? 8.369 9.887 -10.375 1.00 82.06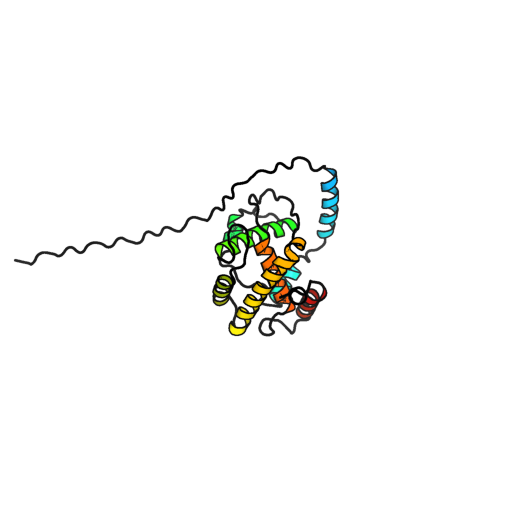 97 VAL A C 1
ATOM 807 O O . VAL A 1 97 ? 8.043 8.703 -10.369 1.00 82.06 97 VAL A O 1
ATOM 810 N N . GLU A 1 98 ? 9.625 10.289 -10.169 1.00 85.00 98 GLU A N 1
ATOM 811 C CA . GLU A 1 98 ? 10.697 9.336 -9.894 1.00 85.00 98 GLU A CA 1
ATOM 812 C C . GLU A 1 98 ? 10.448 8.566 -8.600 1.00 85.00 98 GLU A C 1
ATOM 814 O O . GLU A 1 98 ? 10.599 7.350 -8.576 1.00 85.00 98 GLU A O 1
ATOM 819 N N . HIS A 1 99 ? 9.996 9.234 -7.538 1.00 85.12 99 HIS A N 1
ATOM 820 C CA . HIS A 1 99 ? 9.607 8.553 -6.307 1.00 85.12 99 HIS A CA 1
ATOM 821 C C . HIS A 1 99 ? 8.474 7.550 -6.520 1.00 85.12 99 HIS A C 1
ATOM 823 O O . HIS A 1 99 ? 8.522 6.462 -5.948 1.00 85.12 99 HIS A O 1
ATOM 829 N N . TYR A 1 100 ? 7.476 7.898 -7.330 1.00 83.31 100 TYR A N 1
ATOM 830 C CA . TYR A 1 100 ? 6.362 7.007 -7.627 1.00 83.31 100 TYR A CA 1
ATOM 831 C C . TYR A 1 100 ? 6.839 5.748 -8.366 1.00 83.31 100 TYR A C 1
ATOM 833 O O . TYR A 1 100 ? 6.550 4.640 -7.926 1.00 83.31 100 TYR A O 1
ATOM 841 N N . ALA A 1 101 ? 7.648 5.897 -9.417 1.00 85.31 101 ALA A N 1
ATOM 842 C CA . ALA A 1 101 ? 8.205 4.766 -10.159 1.00 85.31 101 ALA A CA 1
ATOM 843 C C . ALA A 1 101 ? 9.179 3.911 -9.327 1.00 85.31 101 ALA A C 1
ATOM 845 O O . ALA A 1 101 ? 9.137 2.686 -9.394 1.00 85.31 101 ALA A O 1
ATOM 846 N N . ILE A 1 102 ? 10.019 4.534 -8.491 1.00 87.19 102 ILE A N 1
ATOM 847 C CA . ILE A 1 102 ? 10.878 3.809 -7.543 1.00 87.19 102 ILE A CA 1
ATOM 848 C C . ILE A 1 102 ? 10.011 2.966 -6.605 1.00 87.19 102 ILE A C 1
ATOM 850 O O . ILE A 1 102 ? 10.254 1.772 -6.454 1.00 87.19 102 ILE A O 1
ATOM 854 N N . ASN A 1 103 ? 8.991 3.568 -5.985 1.00 87.75 103 ASN A N 1
ATOM 855 C CA . ASN A 1 103 ? 8.107 2.849 -5.071 1.00 87.75 103 ASN A CA 1
ATOM 856 C C . ASN A 1 103 ? 7.328 1.744 -5.789 1.00 87.75 103 ASN A C 1
ATOM 858 O O . ASN A 1 103 ? 7.129 0.693 -5.199 1.00 87.75 103 ASN A O 1
ATOM 862 N N . MET A 1 104 ? 6.950 1.939 -7.054 1.00 87.88 104 MET A N 1
ATOM 863 C CA . MET A 1 104 ? 6.304 0.906 -7.865 1.00 87.88 104 MET A CA 1
ATOM 864 C C . MET A 1 104 ? 7.159 -0.360 -7.940 1.00 87.88 104 MET A C 1
ATOM 866 O O . MET A 1 104 ? 6.695 -1.437 -7.579 1.00 87.88 104 MET A O 1
ATOM 870 N N . CYS A 1 105 ? 8.432 -0.214 -8.310 1.00 88.94 105 CYS A N 1
ATOM 871 C CA . CYS A 1 105 ? 9.363 -1.336 -8.375 1.00 88.94 105 CYS A CA 1
ATOM 872 C C . CYS A 1 105 ? 9.663 -1.962 -7.011 1.00 88.94 105 CYS A C 1
ATOM 874 O O . CYS A 1 105 ? 9.766 -3.183 -6.892 1.00 88.94 105 CYS A O 1
ATOM 876 N N . VAL A 1 106 ? 9.818 -1.137 -5.969 1.00 90.06 106 VAL A N 1
ATOM 877 C CA . VAL A 1 106 ? 10.086 -1.649 -4.620 1.00 90.06 106 VAL A CA 1
ATOM 878 C C . VAL A 1 106 ? 8.899 -2.457 -4.099 1.00 90.06 106 VAL A C 1
ATOM 880 O O . VAL A 1 106 ? 9.106 -3.541 -3.560 1.00 90.06 106 VAL A O 1
ATOM 883 N N . GLU A 1 107 ? 7.673 -1.963 -4.274 1.00 90.44 107 GLU A N 1
ATOM 884 C CA . GLU A 1 107 ? 6.464 -2.660 -3.833 1.00 90.44 107 GLU A CA 1
ATOM 885 C C . GLU A 1 107 ? 6.244 -3.948 -4.637 1.00 90.44 107 GLU A C 1
ATOM 887 O O . GLU A 1 107 ? 5.964 -4.978 -4.033 1.00 90.44 107 GLU A O 1
ATOM 892 N N . GLU A 1 108 ? 6.446 -3.949 -5.962 1.00 90.94 108 GLU A N 1
ATOM 893 C CA . GLU A 1 108 ? 6.345 -5.179 -6.768 1.00 90.94 108 GLU A CA 1
ATOM 894 C C . GLU A 1 108 ? 7.346 -6.241 -6.297 1.00 90.94 108 GLU A C 1
ATOM 896 O O . GLU A 1 108 ? 6.959 -7.375 -6.010 1.00 90.94 108 GLU A O 1
ATOM 901 N N . CYS A 1 109 ? 8.617 -5.865 -6.129 1.00 91.06 109 CYS A N 1
ATOM 902 C CA . CYS A 1 109 ? 9.639 -6.760 -5.590 1.00 91.06 109 CYS A CA 1
ATOM 903 C C . CYS A 1 109 ? 9.261 -7.284 -4.194 1.00 91.06 109 CYS A C 1
ATOM 905 O O . CYS A 1 109 ? 9.418 -8.476 -3.912 1.00 91.06 109 CYS A O 1
ATOM 907 N N . ASN A 1 110 ? 8.726 -6.422 -3.322 1.00 90.19 110 ASN A N 1
ATOM 908 C CA . ASN A 1 110 ? 8.348 -6.805 -1.965 1.00 90.19 110 ASN A CA 1
ATOM 909 C C . ASN A 1 110 ? 7.157 -7.773 -1.958 1.00 90.19 110 ASN A C 1
ATOM 911 O O . ASN A 1 110 ? 7.174 -8.761 -1.229 1.00 90.19 110 ASN A O 1
ATOM 915 N N . TYR A 1 111 ? 6.145 -7.533 -2.793 1.00 92.19 111 TYR A N 1
ATOM 916 C CA . TYR A 1 111 ? 4.971 -8.400 -2.898 1.00 92.19 111 TYR A CA 1
ATOM 917 C C . TYR A 1 111 ? 5.337 -9.770 -3.470 1.00 92.19 111 TYR A C 1
ATOM 919 O O . TYR A 1 111 ? 4.905 -10.783 -2.924 1.00 92.19 111 TYR A O 1
ATOM 927 N N . ILE A 1 112 ? 6.164 -9.814 -4.519 1.00 91.19 112 ILE A N 1
ATOM 928 C CA . ILE A 1 112 ? 6.644 -11.069 -5.112 1.00 91.19 112 ILE A CA 1
ATOM 929 C C . ILE A 1 112 ? 7.469 -11.862 -4.091 1.00 91.19 112 ILE A C 1
ATOM 931 O O . ILE A 1 112 ? 7.204 -13.037 -3.852 1.00 91.19 112 ILE A O 1
ATOM 935 N N . SER A 1 113 ? 8.458 -11.225 -3.456 1.00 89.06 113 SER A N 1
ATOM 936 C CA . SER A 1 113 ? 9.342 -11.900 -2.491 1.00 89.06 113 SER A CA 1
ATOM 937 C C . SER A 1 113 ? 8.626 -12.334 -1.210 1.00 89.06 113 SER A C 1
ATOM 939 O O . SER A 1 113 ? 9.024 -13.322 -0.597 1.00 89.06 113 SER A O 1
ATOM 941 N N . SER A 1 114 ? 7.547 -11.642 -0.837 1.00 88.06 114 SER A N 1
ATOM 942 C CA . SER A 1 114 ? 6.681 -12.009 0.289 1.00 88.06 114 SER A CA 1
ATOM 943 C C . SER A 1 114 ? 5.624 -13.062 -0.066 1.00 88.06 114 SER A C 1
ATOM 945 O O . SER A 1 114 ? 4.866 -13.465 0.814 1.00 88.06 114 SER A O 1
ATOM 947 N N . GLY A 1 115 ? 5.539 -13.492 -1.331 1.00 90.50 115 GLY A N 1
ATOM 948 C CA . GLY A 1 115 ? 4.529 -14.446 -1.797 1.00 90.50 115 GLY A CA 1
ATOM 949 C C . GLY A 1 115 ? 3.106 -13.881 -1.848 1.00 90.50 115 GLY A C 1
ATOM 950 O O . GLY A 1 115 ? 2.147 -14.645 -1.855 1.00 90.50 115 GLY A O 1
ATOM 951 N N . TYR A 1 116 ? 2.938 -12.555 -1.858 1.00 92.19 116 TYR A N 1
ATOM 952 C CA . TYR A 1 116 ? 1.619 -11.909 -1.926 1.00 92.19 116 TYR A CA 1
ATOM 953 C C . TYR A 1 116 ? 1.028 -11.913 -3.328 1.00 92.19 116 TYR A C 1
ATOM 955 O O . TYR A 1 116 ? -0.176 -11.744 -3.474 1.00 92.19 116 TYR A O 1
ATOM 963 N N . THR A 1 117 ? 1.865 -12.046 -4.352 1.00 92.62 117 THR A N 1
ATOM 964 C CA . THR A 1 117 ? 1.448 -12.072 -5.753 1.00 92.62 117 THR A CA 1
ATOM 965 C C . THR A 1 117 ? 2.409 -12.914 -6.573 1.00 92.62 117 THR A C 1
ATOM 967 O O . THR A 1 117 ? 3.583 -13.060 -6.228 1.00 92.62 117 THR A O 1
ATOM 970 N N . GLU A 1 118 ? 1.914 -13.415 -7.697 1.00 89.19 118 GLU A N 1
ATOM 971 C CA . GLU A 1 118 ? 2.727 -14.049 -8.728 1.00 89.19 118 GLU A CA 1
ATOM 972 C C . GLU A 1 118 ? 3.622 -13.028 -9.447 1.00 89.19 118 GLU A C 1
ATOM 974 O O . GLU A 1 118 ? 3.335 -11.827 -9.467 1.00 89.19 118 GLU A O 1
ATOM 979 N N . ILE A 1 119 ? 4.710 -13.522 -10.051 1.00 87.81 119 ILE A N 1
ATOM 980 C CA . ILE A 1 119 ? 5.638 -12.703 -10.846 1.00 87.81 119 ILE A CA 1
ATOM 981 C C . ILE A 1 119 ? 4.954 -12.203 -12.116 1.00 87.81 119 ILE A C 1
ATOM 983 O O . ILE A 1 119 ? 5.163 -11.056 -12.501 1.00 87.81 119 ILE A O 1
ATOM 987 N N . ASP A 1 120 ? 4.151 -13.047 -12.760 1.00 86.19 120 ASP A N 1
ATOM 988 C CA . ASP A 1 120 ? 3.526 -12.783 -14.052 1.00 86.19 120 ASP A CA 1
ATOM 989 C C . ASP A 1 120 ? 2.006 -12.602 -13.924 1.00 86.19 120 ASP A C 1
ATOM 991 O O . ASP A 1 120 ? 1.402 -13.066 -12.959 1.00 86.19 120 ASP A O 1
ATOM 995 N N . PRO A 1 121 ? 1.366 -11.886 -14.866 1.00 85.06 121 PRO A N 1
ATOM 996 C CA . PRO A 1 121 ? -0.083 -11.750 -14.871 1.00 85.06 121 PRO A CA 1
ATOM 997 C C . PRO A 1 121 ? -0.783 -13.108 -15.101 1.00 85.06 121 PRO A C 1
ATOM 999 O O . PRO A 1 121 ? -0.248 -13.947 -15.828 1.00 85.06 121 PRO A O 1
ATOM 1002 N N . PRO A 1 122 ? -2.025 -13.286 -14.611 1.00 86.25 122 PRO A N 1
ATOM 1003 C CA . PRO A 1 122 ? -2.867 -12.278 -13.968 1.00 86.25 122 PRO A CA 1
ATOM 1004 C C . PRO A 1 122 ? -2.501 -12.059 -12.491 1.00 86.25 122 PRO A C 1
ATOM 1006 O O . PRO A 1 122 ? -2.472 -12.983 -11.690 1.00 86.25 122 PRO A O 1
ATOM 1009 N N . PHE A 1 123 ? -2.237 -10.803 -12.122 1.00 87.75 123 PHE A N 1
ATOM 1010 C CA . PHE A 1 123 ? -1.841 -10.468 -10.755 1.00 87.75 123 PHE A CA 1
ATOM 1011 C C . PHE A 1 123 ? -3.024 -10.594 -9.794 1.00 87.75 123 PHE A C 1
ATOM 1013 O O . PHE A 1 123 ? -4.039 -9.907 -9.956 1.00 87.75 123 PHE A O 1
ATOM 1020 N N . HIS A 1 124 ? -2.852 -11.424 -8.770 1.00 90.31 124 HIS A N 1
ATOM 1021 C CA . HIS A 1 124 ? -3.825 -11.668 -7.715 1.00 90.31 124 HIS A CA 1
ATOM 1022 C C . HIS A 1 124 ? -3.152 -11.583 -6.352 1.00 90.31 124 HIS A C 1
ATOM 1024 O O . HIS A 1 124 ? -1.965 -11.870 -6.216 1.00 90.31 124 HIS A O 1
ATOM 1030 N N . LEU A 1 125 ? -3.925 -11.171 -5.347 1.00 93.62 125 LEU A N 1
ATOM 1031 C CA . LEU A 1 125 ? -3.436 -11.082 -3.981 1.00 93.62 125 LEU A CA 1
ATOM 1032 C C . LEU A 1 125 ? -3.670 -12.411 -3.254 1.00 93.62 125 LEU A C 1
ATOM 1034 O O . LEU A 1 125 ? -4.817 -12.832 -3.095 1.00 93.62 125 LEU A O 1
ATOM 1038 N N . ASP A 1 126 ? -2.602 -13.039 -2.771 1.00 95.00 126 ASP A N 1
ATOM 1039 C CA . ASP A 1 126 ? -2.681 -14.180 -1.862 1.00 95.00 126 ASP A CA 1
ATOM 1040 C C . ASP A 1 126 ? -2.975 -13.683 -0.439 1.00 95.00 126 ASP A C 1
ATOM 1042 O O . ASP A 1 126 ? -2.082 -13.337 0.342 1.00 95.00 126 ASP A O 1
ATOM 1046 N N . ILE A 1 127 ? -4.265 -13.637 -0.098 1.00 95.06 127 ILE A N 1
ATOM 1047 C CA . ILE A 1 127 ? -4.734 -13.213 1.229 1.00 95.06 127 ILE A CA 1
ATOM 1048 C C . ILE A 1 127 ? -4.212 -14.132 2.347 1.00 95.06 127 ILE A C 1
ATOM 1050 O O . ILE A 1 127 ? -4.056 -13.676 3.483 1.00 95.06 127 ILE A O 1
ATOM 1054 N N . GLY A 1 128 ? -3.918 -15.402 2.050 1.00 95.31 128 GLY A N 1
ATOM 1055 C CA . GLY A 1 128 ? -3.345 -16.342 3.011 1.00 95.31 128 GLY A CA 1
ATOM 1056 C C . GLY A 1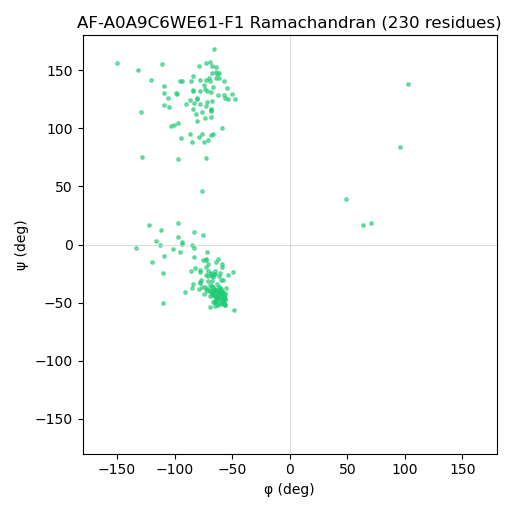 128 ? -1.946 -15.911 3.436 1.00 95.31 128 GLY A C 1
ATOM 1057 O O . GLY A 1 128 ? -1.700 -15.711 4.627 1.00 95.31 128 GLY A O 1
ATOM 1058 N N . ASN A 1 129 ? -1.059 -15.671 2.468 1.00 93.12 129 ASN A N 1
ATOM 1059 C CA . ASN A 1 129 ? 0.297 -15.185 2.743 1.00 93.12 129 ASN A CA 1
ATOM 1060 C C . ASN A 1 129 ? 0.297 -13.782 3.359 1.00 93.12 129 ASN A C 1
ATOM 1062 O O . ASN A 1 129 ? 1.065 -13.522 4.288 1.00 93.12 129 ASN A O 1
ATOM 1066 N N . VAL A 1 130 ? -0.601 -12.893 2.913 1.00 93.38 130 VAL A N 1
ATOM 1067 C CA . VAL A 1 130 ? -0.792 -11.576 3.543 1.00 93.38 130 VAL A CA 1
ATOM 1068 C C . VAL A 1 130 ? -1.131 -11.731 5.024 1.00 93.38 130 VAL A C 1
ATOM 1070 O O . VAL A 1 130 ? -0.471 -11.124 5.867 1.00 93.38 130 VAL A O 1
ATOM 1073 N N . ARG A 1 131 ? -2.114 -12.572 5.370 1.00 94.69 131 ARG A N 1
ATOM 1074 C CA . ARG A 1 131 ? -2.498 -12.816 6.767 1.00 94.69 131 ARG A CA 1
ATOM 1075 C C . ARG A 1 131 ? -1.330 -13.355 7.589 1.00 94.69 131 ARG A C 1
ATOM 1077 O O . ARG A 1 131 ? -1.036 -12.786 8.636 1.00 94.69 131 ARG A O 1
ATOM 1084 N N . LEU A 1 132 ? -0.656 -14.400 7.104 1.00 93.06 132 LEU A N 1
ATOM 1085 C CA . LEU A 1 132 ? 0.473 -15.021 7.806 1.00 93.06 132 LEU A CA 1
ATOM 1086 C C . LEU A 1 132 ? 1.577 -14.004 8.115 1.00 93.06 132 LEU A C 1
ATOM 1088 O O . LEU A 1 132 ? 2.138 -13.991 9.210 1.00 93.06 132 LEU A O 1
ATOM 1092 N N . ASN A 1 133 ? 1.887 -13.111 7.177 1.00 90.25 133 ASN A N 1
ATOM 1093 C CA . ASN A 1 133 ? 2.889 -12.079 7.420 1.00 90.25 133 ASN A CA 1
ATOM 1094 C C . ASN A 1 133 ? 2.395 -11.002 8.394 1.00 90.25 133 ASN A C 1
ATOM 1096 O O . ASN A 1 133 ? 3.162 -10.596 9.268 1.00 90.25 133 ASN A O 1
ATOM 1100 N N . LEU A 1 134 ? 1.129 -10.583 8.305 1.00 91.94 134 LEU A N 1
ATOM 1101 C CA . LEU A 1 134 ? 0.541 -9.617 9.239 1.00 91.94 134 LEU A CA 1
ATOM 1102 C C . LEU A 1 134 ? 0.543 -10.133 10.685 1.00 91.94 134 LEU A C 1
ATOM 1104 O O . LEU A 1 134 ? 0.881 -9.376 11.592 1.00 91.94 134 LEU A O 1
ATOM 1108 N N . GLU A 1 135 ? 0.243 -11.410 10.919 1.00 92.94 135 GLU A N 1
ATOM 1109 C CA . GLU A 1 135 ? 0.312 -12.032 12.255 1.00 92.94 135 GLU A CA 1
ATOM 1110 C C . GLU A 1 135 ? 1.718 -11.929 12.875 1.00 92.94 135 GLU A C 1
ATOM 1112 O O . GLU A 1 135 ? 1.872 -11.780 14.087 1.00 92.94 135 GLU A O 1
ATOM 1117 N N . ASN A 1 136 ? 2.757 -11.922 12.038 1.00 89.88 136 ASN A N 1
ATOM 1118 C CA . ASN A 1 136 ? 4.143 -11.835 12.485 1.00 89.88 136 ASN A CA 1
ATOM 1119 C C . ASN A 1 136 ? 4.649 -10.402 12.707 1.00 89.88 136 ASN A C 1
ATOM 1121 O O . ASN A 1 136 ? 5.634 -10.218 13.421 1.00 89.88 136 ASN A O 1
ATOM 1125 N N . THR A 1 137 ? 4.041 -9.391 12.080 1.00 87.44 137 THR A N 1
ATOM 1126 C CA . THR A 1 137 ? 4.582 -8.019 12.084 1.00 87.44 137 THR A CA 1
ATOM 1127 C C . THR A 1 137 ? 3.657 -6.979 12.702 1.00 87.44 137 THR A C 1
ATOM 1129 O O . THR A 1 137 ? 4.108 -5.872 13.011 1.00 87.44 137 THR A O 1
ATOM 1132 N N . MET A 1 138 ? 2.372 -7.291 12.893 1.00 89.56 138 MET A N 1
ATOM 1133 C CA . MET A 1 138 ? 1.397 -6.292 13.320 1.00 89.56 138 MET A CA 1
ATOM 1134 C C . MET A 1 138 ? 1.459 -5.958 14.804 1.00 89.56 138 MET A C 1
ATOM 1136 O O . MET A 1 138 ? 1.653 -6.845 15.643 1.00 89.56 138 MET A O 1
ATOM 1140 N N . PRO A 1 139 ? 1.266 -4.667 15.149 1.00 90.25 139 PRO A N 1
ATOM 1141 C CA . PRO A 1 139 ? 1.268 -4.235 16.532 1.00 90.25 139 PRO A CA 1
ATOM 1142 C C . PRO A 1 139 ? 0.057 -4.803 17.276 1.00 90.25 139 PRO A C 1
ATOM 1144 O O . PRO A 1 139 ? -1.037 -4.934 16.720 1.00 90.25 139 PRO A O 1
ATOM 1147 N N . SER A 1 140 ? 0.242 -5.071 18.566 1.00 91.50 140 SER A N 1
ATOM 1148 C CA . SER A 1 140 ? -0.852 -5.422 19.471 1.00 91.50 140 SER A CA 1
ATOM 1149 C C . SER A 1 140 ? -1.860 -4.271 19.636 1.00 91.50 140 SER A C 1
ATOM 1151 O O . SER A 1 140 ? -1.436 -3.111 19.645 1.00 91.50 140 SER A O 1
ATOM 1153 N N . PRO A 1 141 ? -3.160 -4.572 19.849 1.00 95.88 141 PRO A N 1
ATOM 1154 C CA . PRO A 1 141 ? -3.758 -5.914 19.902 1.00 95.88 141 PRO A CA 1
ATOM 1155 C C . PRO A 1 141 ? -3.968 -6.540 18.511 1.00 95.88 141 PRO A C 1
ATOM 1157 O O . PRO A 1 141 ? -4.732 -6.029 17.693 1.00 95.88 141 PRO A O 1
ATOM 1160 N N . GLN A 1 142 ? -3.346 -7.700 18.268 1.00 94.69 142 GLN A N 1
ATOM 1161 C CA . GLN A 1 142 ? -3.420 -8.386 16.969 1.00 94.69 142 GLN A CA 1
ATOM 1162 C C . GLN A 1 142 ? -4.820 -8.896 16.620 1.00 94.69 142 GLN A C 1
ATOM 1164 O O . GLN A 1 142 ? -5.173 -8.947 15.447 1.00 94.69 142 GLN A O 1
ATOM 1169 N N . ALA A 1 143 ? -5.653 -9.160 17.631 1.00 96.81 143 ALA A N 1
ATOM 1170 C CA . ALA A 1 143 ? -7.069 -9.477 17.447 1.00 96.81 143 ALA A CA 1
ATOM 1171 C C . ALA A 1 143 ? -7.859 -8.361 16.730 1.00 96.81 143 ALA A C 1
ATOM 1173 O O . ALA A 1 143 ? -8.952 -8.620 16.240 1.00 96.81 143 ALA A O 1
ATOM 1174 N N . ILE A 1 144 ? -7.317 -7.136 16.666 1.00 97.31 144 ILE A N 1
ATOM 1175 C CA . ILE A 1 144 ? -7.909 -5.998 15.953 1.00 97.31 144 ILE A CA 1
ATOM 1176 C C . ILE A 1 144 ? -7.084 -5.649 14.709 1.00 97.31 144 ILE A C 1
ATOM 1178 O O . ILE A 1 144 ? -7.647 -5.535 13.622 1.00 97.31 144 ILE A O 1
ATOM 1182 N N . SER A 1 145 ? -5.759 -5.493 14.835 1.00 95.25 145 SER A N 1
ATOM 1183 C CA . SER A 1 145 ? -4.920 -5.026 13.718 1.00 95.25 145 SER A CA 1
ATOM 1184 C C . SER A 1 145 ? -4.851 -6.010 12.552 1.00 95.25 145 SER A C 1
ATOM 1186 O O . SER A 1 145 ? -4.909 -5.575 11.402 1.00 95.25 145 SER A O 1
ATOM 1188 N N . VAL A 1 146 ? -4.763 -7.319 12.821 1.00 95.94 146 VAL A N 1
ATOM 1189 C CA . VAL A 1 146 ? -4.655 -8.332 11.761 1.00 95.94 146 VAL A CA 1
ATOM 1190 C C . VAL A 1 146 ? -5.959 -8.440 10.964 1.00 95.94 146 VAL A C 1
ATOM 1192 O O . VAL A 1 146 ? -5.894 -8.264 9.746 1.00 95.94 146 VAL A O 1
ATOM 1195 N N . PRO A 1 147 ? -7.148 -8.648 11.576 1.00 97.25 147 PRO A N 1
ATOM 1196 C CA . PRO A 1 147 ? -8.394 -8.705 10.813 1.00 97.25 147 PRO A CA 1
ATOM 1197 C C . PRO A 1 147 ? -8.678 -7.419 10.039 1.00 97.25 147 PRO A C 1
ATOM 1199 O O . PRO A 1 147 ? -9.095 -7.496 8.887 1.00 97.25 147 PRO A O 1
ATOM 1202 N N . PHE A 1 148 ? -8.402 -6.253 10.638 1.00 96.94 148 PHE A N 1
ATOM 1203 C CA . PHE A 1 148 ? -8.581 -4.962 9.976 1.00 96.94 148 PHE A CA 1
ATOM 1204 C C . PHE A 1 148 ? -7.764 -4.861 8.684 1.00 96.94 148 PHE A C 1
ATOM 1206 O O . PHE A 1 148 ? -8.296 -4.497 7.640 1.00 96.94 148 PHE A O 1
ATOM 1213 N N . LEU A 1 149 ? -6.476 -5.210 8.729 1.00 95.88 149 LEU A N 1
ATOM 1214 C CA . LEU A 1 149 ? -5.624 -5.114 7.546 1.00 95.88 149 LEU A CA 1
ATOM 1215 C C . LEU A 1 149 ? -5.916 -6.203 6.518 1.00 95.88 149 LEU A C 1
ATOM 1217 O O . LEU A 1 149 ? -5.889 -5.910 5.330 1.00 95.88 149 LEU A O 1
ATOM 1221 N N . VAL A 1 150 ? -6.242 -7.428 6.937 1.00 96.56 150 VAL A N 1
ATOM 1222 C CA . VAL A 1 150 ? -6.681 -8.486 6.009 1.00 96.56 150 VAL A CA 1
ATOM 1223 C C . VAL A 1 150 ? -7.926 -8.047 5.232 1.00 96.56 150 VAL A C 1
ATOM 1225 O O . VAL A 1 150 ? -7.994 -8.228 4.014 1.00 96.56 150 VAL A O 1
ATOM 1228 N N . ASP A 1 151 ? -8.891 -7.438 5.919 1.00 96.69 151 ASP A N 1
ATOM 1229 C CA . ASP A 1 151 ? -10.085 -6.864 5.301 1.00 96.69 151 ASP A CA 1
ATOM 1230 C C . ASP A 1 151 ? -9.728 -5.702 4.358 1.00 96.69 151 ASP A C 1
ATOM 1232 O O . ASP A 1 151 ? -10.152 -5.702 3.202 1.00 96.69 151 ASP A O 1
ATOM 1236 N N . ALA A 1 152 ? -8.855 -4.780 4.781 1.00 95.75 152 ALA A N 1
ATOM 1237 C CA . ALA A 1 152 ? -8.371 -3.686 3.936 1.00 95.75 152 ALA A CA 1
ATOM 1238 C C . ALA A 1 152 ? -7.699 -4.194 2.646 1.00 95.75 152 ALA A C 1
ATOM 1240 O O . ALA A 1 152 ? -8.018 -3.728 1.554 1.00 95.75 152 ALA A O 1
ATOM 1241 N N . PHE A 1 153 ? -6.811 -5.188 2.742 1.00 95.56 153 PHE A N 1
ATOM 1242 C CA . PHE A 1 153 ? -6.161 -5.824 1.591 1.00 95.56 153 PHE A CA 1
ATOM 1243 C C . PHE A 1 153 ? -7.171 -6.468 0.638 1.00 95.56 153 PHE A C 1
ATOM 1245 O O . PHE A 1 153 ? -7.071 -6.306 -0.580 1.00 95.56 153 PHE A O 1
ATOM 1252 N N . THR A 1 154 ? -8.169 -7.158 1.190 1.00 95.56 154 THR A N 1
ATOM 1253 C CA . THR A 1 154 ? -9.242 -7.787 0.411 1.00 95.56 154 THR A CA 1
ATOM 1254 C C . THR A 1 154 ? -10.047 -6.733 -0.348 1.00 95.56 154 THR A C 1
ATOM 1256 O O . THR A 1 154 ? -10.167 -6.809 -1.573 1.00 95.56 154 THR A O 1
ATOM 1259 N N . LYS A 1 155 ? -10.522 -5.697 0.352 1.00 94.56 155 LYS A N 1
ATOM 1260 C CA . LYS A 1 155 ? -11.270 -4.576 -0.232 1.00 94.56 155 LYS A CA 1
ATOM 1261 C C . LYS A 1 155 ? -10.464 -3.854 -1.304 1.00 94.56 155 LYS A C 1
ATOM 1263 O O . LYS A 1 155 ? -10.988 -3.569 -2.373 1.00 94.56 155 LYS A O 1
ATOM 1268 N N . CYS A 1 156 ? -9.179 -3.622 -1.065 1.00 92.69 156 CYS A N 1
ATOM 1269 C CA . CYS A 1 156 ? -8.305 -2.944 -2.016 1.00 92.69 156 CYS A CA 1
ATOM 1270 C C . CYS A 1 156 ? -7.974 -3.773 -3.258 1.00 92.69 156 CYS A C 1
ATOM 1272 O O . CYS A 1 156 ? -7.838 -3.213 -4.347 1.00 92.69 156 CYS A O 1
ATOM 1274 N N . SER A 1 157 ? -7.904 -5.100 -3.129 1.00 92.00 157 SER A N 1
ATOM 1275 C CA . SER A 1 157 ? -7.807 -6.002 -4.280 1.00 92.00 157 SER A CA 1
ATOM 1276 C C . SER A 1 157 ? -9.050 -5.888 -5.176 1.00 92.00 157 SER A C 1
ATOM 1278 O O . SER A 1 157 ? -8.926 -5.706 -6.391 1.00 92.00 157 SER A O 1
ATOM 1280 N N . VAL A 1 158 ? -10.248 -5.886 -4.575 1.00 91.75 158 VAL A N 1
ATOM 1281 C CA . VAL A 1 158 ? -11.527 -5.703 -5.289 1.00 91.75 158 VAL A CA 1
ATOM 1282 C C . VAL A 1 158 ? -11.623 -4.310 -5.909 1.00 91.75 158 VAL A C 1
ATOM 1284 O O . VAL A 1 158 ? -11.900 -4.185 -7.103 1.00 91.75 158 VAL A O 1
ATOM 1287 N N . PHE A 1 159 ? -11.322 -3.267 -5.133 1.00 88.75 159 PHE A N 1
ATOM 1288 C CA . PHE A 1 159 ? -11.339 -1.882 -5.594 1.00 88.75 159 PHE A CA 1
ATOM 1289 C C . PHE A 1 159 ? -10.428 -1.705 -6.812 1.00 88.75 159 PHE A C 1
ATOM 1291 O O . PHE A 1 159 ? -10.849 -1.166 -7.832 1.00 88.75 159 PHE A O 1
ATOM 1298 N N . ARG A 1 160 ? -9.198 -2.232 -6.777 1.00 87.81 160 ARG A N 1
ATOM 1299 C CA . ARG A 1 160 ? -8.306 -2.187 -7.941 1.00 87.81 160 ARG A CA 1
ATOM 1300 C C . ARG A 1 160 ? -8.856 -2.985 -9.123 1.00 87.81 160 ARG A C 1
ATOM 1302 O O . ARG A 1 160 ? -8.713 -2.539 -10.256 1.00 87.81 160 ARG A O 1
ATOM 1309 N N . ALA A 1 161 ? -9.462 -4.150 -8.915 1.00 86.88 161 ALA A N 1
ATOM 1310 C CA . ALA A 1 161 ? -10.041 -4.912 -10.023 1.00 86.88 161 ALA A CA 1
ATOM 1311 C C . ALA A 1 161 ? -11.146 -4.118 -10.748 1.00 86.88 161 ALA A C 1
ATOM 1313 O O . ALA A 1 161 ? -11.225 -4.150 -11.977 1.00 86.88 161 ALA A O 1
ATOM 1314 N N . GLN A 1 162 ? -11.945 -3.355 -9.998 1.00 85.12 162 GLN A N 1
ATOM 1315 C CA . GLN A 1 162 ? -13.035 -2.526 -10.521 1.00 85.12 162 GLN A CA 1
ATOM 1316 C C . GLN A 1 162 ? -12.530 -1.209 -11.137 1.00 85.12 162 GLN A C 1
ATOM 1318 O O . GLN A 1 162 ? -12.997 -0.796 -12.199 1.00 85.12 162 GLN A O 1
ATOM 1323 N N . HIS A 1 163 ? -11.516 -0.591 -10.524 1.00 80.44 163 HIS A N 1
ATOM 1324 C CA . HIS A 1 163 ? -11.079 0.781 -10.818 1.00 80.44 163 HIS A CA 1
ATOM 1325 C C . HIS A 1 163 ? -9.661 0.885 -11.392 1.00 80.44 163 HIS A C 1
ATOM 1327 O O . HIS A 1 163 ? -9.180 1.977 -11.674 1.00 80.44 163 HIS A O 1
ATOM 1333 N N . GLY A 1 164 ? -8.973 -0.232 -11.637 1.00 68.19 164 GLY A N 1
ATOM 1334 C CA . GLY A 1 164 ? -7.555 -0.295 -12.028 1.00 68.19 164 GLY A CA 1
ATOM 1335 C C . GLY A 1 164 ? -7.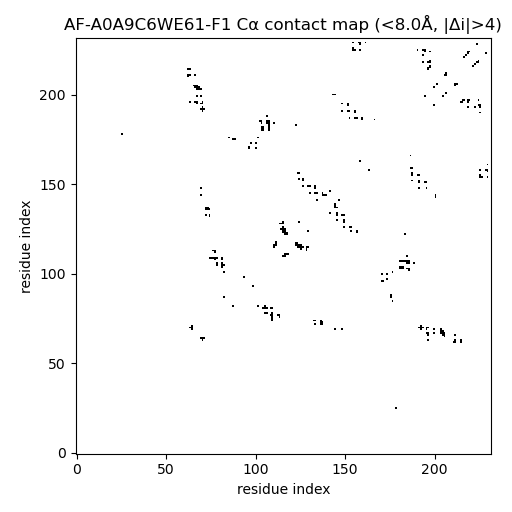203 0.452 -13.317 1.00 68.19 164 GLY A C 1
ATOM 1336 O O . GLY A 1 164 ? -6.048 0.805 -13.545 1.00 68.19 164 GLY A O 1
ATOM 1337 N N . LYS A 1 165 ? -8.198 0.747 -14.163 1.00 66.56 165 LYS A N 1
ATOM 1338 C CA . LYS A 1 165 ? -8.023 1.602 -15.347 1.00 66.56 165 LYS A CA 1
ATOM 1339 C C . LYS A 1 165 ? -7.809 3.079 -14.988 1.00 66.56 165 LYS A C 1
ATOM 1341 O O . LYS A 1 165 ? -7.144 3.766 -15.756 1.00 66.56 165 LYS A O 1
ATOM 1346 N N . LEU A 1 166 ? -8.322 3.544 -13.845 1.00 59.59 166 LEU A N 1
ATOM 1347 C CA . LEU A 1 166 ? -8.134 4.907 -13.329 1.00 59.59 166 LEU A CA 1
ATOM 1348 C C . LEU A 1 166 ? -6.711 5.126 -12.790 1.00 59.59 166 LEU A C 1
ATOM 1350 O O . LEU A 1 166 ? -6.201 6.240 -12.837 1.00 59.59 166 LEU A O 1
ATOM 1354 N N . PHE A 1 167 ? -6.042 4.054 -12.354 1.00 57.59 167 PHE A N 1
ATOM 1355 C CA . PHE A 1 167 ? -4.687 4.092 -11.792 1.00 57.59 167 PHE A CA 1
ATOM 1356 C C . PHE A 1 167 ? -3.563 4.044 -12.833 1.00 57.59 167 PHE A C 1
ATOM 1358 O O . PHE A 1 167 ? -2.390 4.115 -12.473 1.00 57.59 167 PHE A O 1
ATOM 1365 N N . LYS A 1 168 ? -3.880 3.969 -14.134 1.00 54.31 168 LYS A N 1
ATOM 1366 C CA . LYS A 1 168 ? -2.869 4.016 -15.200 1.00 54.31 168 LYS A CA 1
ATOM 1367 C C . LYS A 1 168 ? -2.299 5.429 -15.361 1.00 54.31 168 LYS A C 1
ATOM 1369 O O . LYS A 1 168 ? -2.577 6.114 -16.343 1.00 54.31 168 LYS A O 1
ATOM 1374 N N . MET A 1 169 ? -1.448 5.850 -14.430 1.00 55.91 169 MET A N 1
ATOM 1375 C CA . MET A 1 169 ? -0.498 6.920 -14.705 1.00 55.91 169 MET A CA 1
ATOM 1376 C C . MET A 1 169 ? 0.529 6.391 -15.707 1.00 55.91 169 MET A C 1
ATOM 1378 O O . MET A 1 169 ? 1.279 5.463 -15.414 1.00 55.91 169 MET A O 1
ATOM 1382 N N . GLN A 1 170 ? 0.558 6.975 -16.908 1.00 58.72 170 GLN A N 1
ATOM 1383 C CA . GLN A 1 170 ? 1.703 6.822 -17.803 1.00 58.72 170 GLN A CA 1
ATOM 1384 C C . GLN A 1 170 ? 2.874 7.562 -17.161 1.00 58.72 170 GLN A C 1
ATOM 1386 O O . GLN A 1 170 ? 2.991 8.781 -17.279 1.00 58.72 170 GLN A O 1
ATOM 1391 N N . LEU A 1 171 ? 3.694 6.834 -16.409 1.00 63.00 171 LEU A N 1
ATOM 1392 C CA . LEU A 1 171 ? 4.930 7.382 -15.878 1.00 63.00 171 LEU A CA 1
ATOM 1393 C C . LEU A 1 171 ? 5.937 7.488 -17.032 1.00 63.00 171 LEU A C 1
ATOM 1395 O O . LEU A 1 171 ? 6.012 6.567 -17.846 1.00 63.00 171 LEU A O 1
ATOM 1399 N N . PRO A 1 172 ? 6.690 8.592 -17.137 1.00 58.44 172 PRO A N 1
ATOM 1400 C CA . PRO A 1 172 ? 7.790 8.683 -18.081 1.00 58.44 172 PRO A CA 1
ATOM 1401 C C . PRO A 1 172 ? 8.844 7.619 -17.765 1.00 58.44 172 PRO A C 1
ATOM 1403 O O . PRO A 1 172 ? 9.079 7.302 -16.596 1.00 58.44 172 PRO A O 1
ATOM 1406 N N . ASP A 1 173 ? 9.508 7.121 -1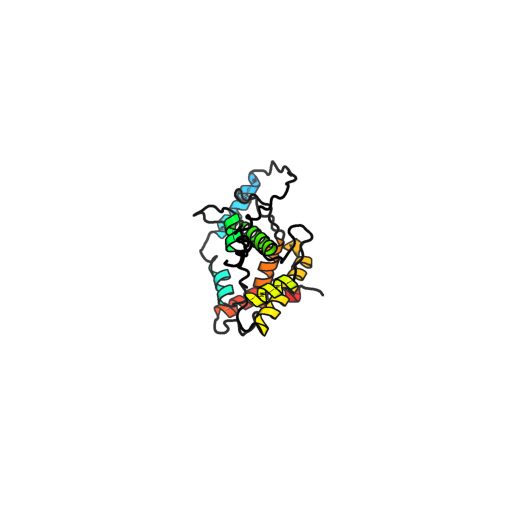8.807 1.00 64.25 173 ASP A N 1
ATOM 1407 C CA . ASP A 1 173 ? 10.671 6.252 -18.656 1.00 64.25 173 ASP A CA 1
ATOM 1408 C C . ASP A 1 173 ? 11.740 6.966 -17.819 1.00 64.25 173 ASP A C 1
ATOM 1410 O O . ASP A 1 173 ? 12.122 8.107 -18.101 1.00 64.25 173 ASP A O 1
ATOM 1414 N N . ILE A 1 174 ? 12.238 6.289 -16.786 1.00 69.94 174 ILE A N 1
ATOM 1415 C CA . ILE A 1 174 ? 13.297 6.809 -15.922 1.00 69.94 174 ILE A CA 1
ATOM 1416 C C . ILE A 1 174 ? 14.590 6.102 -16.287 1.00 69.94 174 ILE A C 1
ATOM 1418 O O . ILE A 1 174 ? 14.708 4.894 -16.120 1.00 69.94 174 ILE A O 1
ATOM 1422 N N . GLU A 1 175 ? 15.584 6.869 -16.733 1.00 68.25 175 GLU A N 1
ATOM 1423 C CA . GLU A 1 175 ? 16.828 6.348 -17.323 1.00 68.25 175 GLU A CA 1
ATOM 1424 C C . GLU A 1 175 ? 17.584 5.328 -16.452 1.00 68.25 175 GLU A C 1
ATOM 1426 O O . GLU A 1 175 ? 18.321 4.500 -16.983 1.00 68.25 175 GLU A O 1
ATOM 1431 N N . PHE A 1 176 ? 17.419 5.376 -15.126 1.00 70.19 176 PHE A N 1
ATOM 1432 C CA . PHE A 1 176 ? 18.104 4.490 -14.179 1.00 70.19 176 PHE A CA 1
ATOM 1433 C C . PHE A 1 176 ? 17.244 3.334 -13.645 1.00 70.19 176 PHE A C 1
ATOM 1435 O O . PHE A 1 176 ? 17.765 2.508 -12.900 1.00 70.19 176 PHE A O 1
ATOM 1442 N N . ILE A 1 177 ? 15.960 3.251 -14.004 1.00 70.44 177 ILE A N 1
ATOM 1443 C CA . ILE A 1 177 ? 15.119 2.083 -13.719 1.00 70.44 177 ILE A CA 1
ATOM 1444 C C . ILE A 1 177 ? 15.000 1.302 -15.025 1.00 70.44 177 ILE A C 1
ATOM 1446 O O . ILE A 1 177 ? 14.297 1.705 -15.944 1.00 70.44 177 ILE A O 1
ATOM 1450 N N . THR A 1 178 ? 15.758 0.213 -15.136 1.00 66.88 178 THR A N 1
ATOM 1451 C CA . THR A 1 178 ? 15.831 -0.581 -16.372 1.00 66.88 178 THR A CA 1
ATOM 1452 C C . THR A 1 178 ? 14.691 -1.577 -16.526 1.00 66.88 178 THR A C 1
ATOM 1454 O O . THR A 1 178 ? 14.445 -2.038 -17.643 1.00 66.88 178 THR A O 1
ATOM 1457 N N . ASP A 1 179 ? 14.038 -1.919 -15.417 1.00 70.38 179 ASP A N 1
ATOM 1458 C CA . ASP A 1 179 ? 13.033 -2.970 -15.343 1.00 70.38 179 ASP A CA 1
ATOM 1459 C C . ASP A 1 179 ? 11.627 -2.357 -15.413 1.00 70.38 179 ASP A C 1
ATOM 1461 O O . ASP A 1 179 ? 11.311 -1.412 -14.689 1.00 70.38 179 ASP A O 1
ATOM 1465 N N . ASP A 1 180 ? 10.783 -2.901 -16.293 1.00 78.44 180 ASP A N 1
ATOM 1466 C CA . ASP A 1 180 ? 9.380 -2.499 -16.415 1.00 78.44 180 ASP A CA 1
ATOM 1467 C C . ASP A 1 180 ? 8.586 -3.105 -15.247 1.00 78.44 180 ASP A C 1
ATOM 1469 O O . ASP A 1 180 ? 8.167 -4.267 -15.297 1.00 78.44 180 ASP A O 1
ATOM 1473 N N . CYS A 1 181 ? 8.414 -2.317 -14.186 1.00 84.75 181 CYS A N 1
ATOM 1474 C CA . CYS A 1 181 ? 7.716 -2.749 -12.980 1.00 84.75 181 CYS A CA 1
ATOM 1475 C C . CYS A 1 181 ? 6.193 -2.601 -13.102 1.00 84.75 181 CYS A C 1
ATOM 1477 O O . CYS A 1 181 ? 5.689 -1.654 -13.713 1.00 84.75 181 CYS A O 1
ATOM 1479 N N . ASN A 1 182 ? 5.434 -3.515 -12.500 1.00 86.81 182 ASN A N 1
ATOM 1480 C CA . ASN A 1 182 ? 3.975 -3.463 -12.489 1.00 86.81 182 ASN A CA 1
ATOM 1481 C C . ASN A 1 182 ? 3.418 -2.594 -11.348 1.00 86.81 182 ASN A C 1
ATOM 1483 O O . ASN A 1 182 ? 3.873 -2.670 -10.209 1.00 86.81 182 ASN A O 1
ATOM 1487 N N . SER A 1 183 ? 2.354 -1.828 -11.621 1.00 86.62 183 SER A N 1
ATOM 1488 C CA . SER A 1 183 ? 1.714 -0.970 -10.611 1.00 86.62 183 SER A CA 1
ATOM 1489 C C . SER A 1 183 ? 0.904 -1.724 -9.554 1.00 86.62 183 SER A C 1
ATOM 1491 O O . SER A 1 183 ? 0.561 -1.124 -8.543 1.00 86.62 183 SER A O 1
ATOM 1493 N N . PHE A 1 184 ? 0.601 -3.018 -9.747 1.00 90.31 184 PHE A N 1
ATOM 1494 C CA . PHE A 1 184 ? -0.318 -3.779 -8.890 1.00 90.31 184 PHE A CA 1
ATOM 1495 C C . PHE A 1 184 ? -0.047 -3.616 -7.403 1.00 90.31 184 PHE A C 1
ATOM 1497 O O . PHE A 1 184 ? -0.940 -3.216 -6.658 1.00 90.31 184 PHE A O 1
ATOM 1504 N N . ALA A 1 185 ? 1.181 -3.923 -6.995 1.00 91.00 185 ALA A N 1
ATOM 1505 C CA . ALA A 1 185 ? 1.576 -3.895 -5.600 1.00 91.00 185 ALA A CA 1
ATOM 1506 C C . ALA A 1 185 ? 1.461 -2.483 -5.013 1.00 91.00 185 ALA A C 1
ATOM 1508 O O . ALA A 1 185 ? 0.919 -2.303 -3.925 1.00 91.00 185 ALA A O 1
ATOM 1509 N N . LEU A 1 186 ? 1.897 -1.465 -5.762 1.00 88.88 186 LEU A N 1
ATOM 1510 C CA . LEU A 1 186 ? 1.814 -0.076 -5.321 1.00 88.88 186 LEU A CA 1
ATOM 1511 C C . LEU A 1 186 ? 0.364 0.409 -5.207 1.00 88.88 186 LEU A C 1
ATOM 1513 O O . LEU A 1 186 ? 0.030 1.057 -4.217 1.00 88.88 186 LEU A O 1
ATOM 1517 N N . ASP A 1 187 ? -0.492 0.082 -6.177 1.00 88.62 187 ASP A N 1
ATOM 1518 C CA . ASP A 1 187 ? -1.909 0.463 -6.179 1.00 88.62 187 ASP A CA 1
ATOM 1519 C C . ASP A 1 187 ? -2.630 -0.121 -4.955 1.00 88.62 187 ASP A C 1
ATOM 1521 O O . ASP A 1 187 ? -3.329 0.596 -4.233 1.00 88.62 187 ASP A O 1
ATOM 1525 N N . VAL A 1 188 ? -2.412 -1.415 -4.682 1.00 91.19 188 VAL A N 1
ATOM 1526 C CA . VAL A 1 188 ? -2.969 -2.094 -3.504 1.00 91.19 188 VAL A CA 1
ATOM 1527 C C . VAL A 1 188 ? -2.418 -1.475 -2.223 1.00 91.19 188 VAL A C 1
ATOM 1529 O O . VAL A 1 188 ? -3.204 -1.124 -1.344 1.00 91.19 188 VAL A O 1
ATOM 1532 N N . THR A 1 189 ? -1.100 -1.263 -2.128 1.00 90.50 189 THR A N 1
ATOM 1533 C CA . THR A 1 189 ? -0.479 -0.623 -0.961 1.00 90.50 189 THR A CA 1
ATOM 1534 C C . THR A 1 189 ? -1.095 0.751 -0.703 1.00 90.50 189 THR A C 1
ATOM 1536 O O . THR A 1 189 ? -1.544 1.002 0.412 1.00 90.50 189 THR A O 1
ATOM 1539 N N . ILE A 1 190 ? -1.166 1.635 -1.705 1.00 87.00 190 ILE A N 1
ATOM 1540 C CA . ILE A 1 190 ? -1.746 2.982 -1.564 1.00 87.00 190 ILE A CA 1
ATOM 1541 C C . ILE A 1 190 ? -3.198 2.901 -1.088 1.00 87.00 190 ILE A C 1
ATOM 1543 O O . ILE A 1 190 ? -3.557 3.606 -0.143 1.00 87.00 190 ILE A O 1
ATOM 1547 N N . CYS A 1 191 ? -4.005 2.025 -1.690 1.00 89.44 191 CYS A N 1
ATOM 1548 C CA . CYS A 1 191 ? -5.387 1.821 -1.274 1.00 89.44 191 CYS A CA 1
ATOM 1549 C C . CYS A 1 191 ? -5.481 1.399 0.200 1.00 89.44 191 CYS A C 1
ATOM 1551 O O . CYS A 1 191 ? -6.250 1.995 0.954 1.00 89.44 191 CYS A O 1
ATOM 1553 N N . VAL A 1 192 ? -4.654 0.447 0.649 1.00 92.56 192 VAL A N 1
ATOM 1554 C CA . VAL A 1 192 ? -4.644 -0.002 2.052 1.00 92.56 192 VAL A CA 1
ATOM 1555 C C . VAL A 1 192 ? -4.283 1.151 2.989 1.00 92.56 192 VAL A C 1
ATOM 1557 O O . VAL A 1 192 ? -4.904 1.298 4.040 1.00 92.56 192 VAL A O 1
ATOM 1560 N N . ARG A 1 193 ? -3.333 2.022 2.613 1.00 90.00 193 ARG A N 1
ATOM 1561 C CA . ARG A 1 193 ? -2.979 3.199 3.433 1.00 90.00 193 ARG A CA 1
ATOM 1562 C C . ARG A 1 193 ? -4.125 4.210 3.520 1.00 90.00 193 ARG A C 1
ATOM 1564 O O . ARG A 1 193 ? -4.344 4.781 4.588 1.00 90.00 193 ARG A O 1
ATOM 1571 N N . ILE A 1 194 ? -4.848 4.428 2.420 1.00 89.00 194 ILE A N 1
ATOM 1572 C CA . ILE A 1 194 ? -6.026 5.307 2.379 1.00 89.00 194 ILE A CA 1
ATOM 1573 C C . ILE A 1 194 ? -7.137 4.733 3.262 1.00 89.00 194 ILE A C 1
ATOM 1575 O O . ILE A 1 194 ? -7.625 5.433 4.150 1.00 89.00 194 ILE A O 1
ATOM 1579 N N . HIS A 1 195 ? -7.477 3.451 3.090 1.00 92.38 195 HIS A N 1
ATOM 1580 C CA . HIS A 1 195 ? -8.489 2.769 3.902 1.00 92.38 195 HIS A CA 1
ATOM 1581 C C . HIS A 1 195 ? -8.125 2.797 5.393 1.00 92.38 195 HIS A C 1
ATOM 1583 O O . HIS A 1 195 ? -8.956 3.153 6.229 1.00 92.38 195 HIS A O 1
ATOM 1589 N N . ALA A 1 196 ? -6.851 2.561 5.727 1.00 92.69 196 ALA A N 1
ATOM 1590 C CA . ALA A 1 196 ? -6.344 2.684 7.090 1.00 92.69 196 ALA A CA 1
ATOM 1591 C C . ALA A 1 196 ? -6.537 4.092 7.669 1.00 92.69 196 ALA A C 1
ATOM 1593 O O . ALA A 1 196 ? -6.918 4.212 8.828 1.00 92.69 196 ALA A O 1
ATOM 1594 N N . MET A 1 197 ? -6.339 5.163 6.894 1.00 90.75 197 MET A N 1
ATOM 1595 C CA . MET A 1 197 ? -6.627 6.525 7.363 1.00 90.75 197 MET A CA 1
ATOM 1596 C C . MET A 1 197 ? -8.124 6.796 7.540 1.00 90.75 197 MET A C 1
ATOM 1598 O O . MET A 1 197 ? -8.510 7.440 8.517 1.00 90.75 197 MET A O 1
ATOM 1602 N N . GLN A 1 198 ? -8.963 6.297 6.632 1.00 90.44 198 GLN A N 1
ATOM 1603 C CA . GLN A 1 198 ? -10.418 6.478 6.673 1.00 90.44 198 GLN A CA 1
ATOM 1604 C C . GLN A 1 198 ? -11.054 5.735 7.860 1.00 90.44 198 GLN A C 1
ATOM 1606 O O . GLN A 1 198 ? -11.933 6.265 8.544 1.00 90.44 198 GLN A O 1
ATOM 1611 N N . LYS A 1 199 ? -10.597 4.506 8.134 1.00 93.94 199 LYS A N 1
ATOM 1612 C CA . LYS A 1 199 ? -11.263 3.556 9.041 1.00 93.94 199 LYS A CA 1
ATOM 1613 C C . LYS A 1 199 ? -10.384 3.084 10.202 1.00 93.94 199 LYS A C 1
ATOM 1615 O O . LYS A 1 199 ? -10.725 2.091 10.838 1.00 93.94 199 LYS A O 1
ATOM 1620 N N . CYS A 1 200 ? -9.283 3.784 10.500 1.00 94.06 200 CYS A N 1
ATOM 1621 C CA . CYS A 1 200 ? -8.344 3.382 11.553 1.00 94.06 200 CYS A CA 1
ATOM 1622 C C . CYS A 1 200 ? -9.075 3.024 12.861 1.00 94.06 200 CYS A C 1
ATOM 1624 O O . CYS A 1 200 ? -9.821 3.871 13.375 1.00 94.06 200 CYS A O 1
ATOM 1626 N N . PRO A 1 201 ? -8.856 1.824 13.429 1.00 95.00 201 PRO A N 1
ATOM 1627 C CA . PRO A 1 201 ? -9.431 1.471 14.717 1.00 95.00 201 PRO A CA 1
ATOM 1628 C C . PRO A 1 201 ? -8.896 2.386 15.821 1.00 95.00 201 PRO A C 1
ATOM 1630 O O . PRO A 1 201 ? -7.737 2.815 15.791 1.00 95.00 201 PRO A O 1
ATOM 1633 N N . LYS A 1 202 ? -9.741 2.665 16.816 1.00 93.75 202 LYS A N 1
ATOM 1634 C CA . LYS A 1 202 ? -9.452 3.646 17.872 1.00 93.75 202 LYS A CA 1
ATOM 1635 C C . LYS A 1 202 ? -8.199 3.320 18.684 1.00 93.75 202 LYS A C 1
ATOM 1637 O O . LYS A 1 202 ? -7.490 4.213 19.127 1.00 93.75 202 LYS A O 1
ATOM 1642 N N . GLU A 1 203 ? -7.892 2.036 18.833 1.00 93.94 203 GLU A N 1
ATOM 1643 C CA . GLU A 1 203 ? -6.726 1.525 19.554 1.00 93.94 203 GLU A CA 1
ATOM 1644 C C . GLU A 1 203 ? -5.403 1.924 18.882 1.00 93.94 203 GLU A C 1
ATOM 1646 O O . GLU A 1 203 ? -4.356 1.967 19.529 1.00 93.94 203 GLU A O 1
ATOM 1651 N N . PHE A 1 204 ? -5.444 2.222 17.582 1.00 92.94 204 PHE A N 1
ATOM 1652 C CA . PHE A 1 204 ? -4.275 2.557 16.772 1.00 92.94 204 PHE A CA 1
ATOM 1653 C C . PHE A 1 204 ? -4.268 4.009 16.296 1.00 92.94 204 PHE A C 1
ATOM 1655 O O . PHE A 1 204 ? -3.316 4.409 15.615 1.00 92.94 204 PHE A O 1
ATOM 1662 N N . TYR A 1 205 ? -5.298 4.779 16.652 1.00 92.38 205 TYR A N 1
ATOM 1663 C CA . TYR A 1 205 ? -5.506 6.139 16.184 1.00 92.38 205 TYR A CA 1
ATOM 1664 C C . TYR A 1 205 ? -5.272 7.177 17.288 1.00 92.38 205 TYR A C 1
ATOM 1666 O O . TYR A 1 205 ? -5.731 7.029 18.420 1.00 92.38 205 TYR A O 1
ATOM 1674 N N . LYS A 1 206 ? -4.575 8.270 16.963 1.00 90.19 206 LYS A N 1
ATOM 1675 C CA . LYS A 1 206 ? -4.356 9.389 17.893 1.00 90.19 206 LYS A CA 1
ATOM 1676 C C . LYS A 1 206 ? -5.533 10.364 17.871 1.00 90.19 206 LYS A C 1
ATOM 1678 O O . LYS A 1 206 ?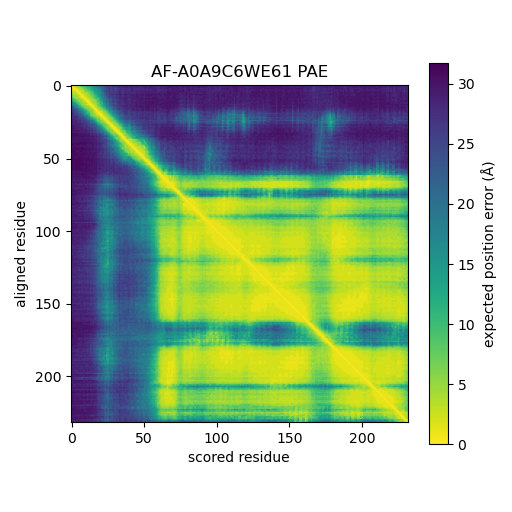 -5.529 11.338 17.125 1.00 90.19 206 LYS A O 1
ATOM 1683 N N . HIS A 1 207 ? -6.533 10.098 18.706 1.00 77.62 207 HIS A N 1
ATOM 1684 C CA . HIS A 1 207 ? -7.784 10.865 18.744 1.00 77.62 207 HIS A CA 1
ATOM 1685 C C . HIS A 1 207 ? -7.650 12.313 19.230 1.00 77.62 207 HIS A C 1
ATOM 1687 O O . HIS A 1 207 ? -8.378 13.178 18.743 1.00 77.62 207 HIS A O 1
ATOM 1693 N N . ASP A 1 208 ? -6.705 12.587 20.129 1.00 81.19 208 ASP A N 1
ATOM 1694 C CA . ASP A 1 208 ? -6.585 13.890 20.803 1.00 81.19 208 ASP A CA 1
ATOM 1695 C C . ASP A 1 208 ? -5.820 14.945 19.979 1.00 81.19 208 ASP A C 1
ATOM 1697 O O . ASP A 1 208 ? -5.448 16.000 20.488 1.00 81.19 208 ASP A O 1
ATOM 1701 N N . SER A 1 209 ? -5.555 14.671 18.699 1.00 87.31 209 SER A N 1
ATOM 1702 C CA . SER A 1 209 ? -4.839 15.575 17.798 1.00 87.31 209 SER A CA 1
ATOM 1703 C C . SER A 1 209 ? -5.782 16.158 16.747 1.00 87.31 209 SER A C 1
ATOM 1705 O O . SER A 1 209 ? -6.335 15.423 15.925 1.00 87.31 209 SER A O 1
ATOM 1707 N N . SER A 1 210 ? -5.909 17.489 16.729 1.00 88.38 210 SER A N 1
ATOM 1708 C CA . SER A 1 210 ? -6.635 18.229 15.684 1.00 88.38 210 SER A CA 1
ATOM 1709 C C . SER A 1 210 ? -6.106 17.917 14.284 1.00 88.38 210 SER A C 1
ATOM 1711 O O . SER A 1 210 ? -6.883 17.772 13.344 1.00 88.38 210 SER A O 1
ATOM 1713 N N . ASP A 1 211 ? -4.789 17.752 14.153 1.00 88.69 211 ASP A N 1
ATOM 1714 C CA . ASP A 1 211 ? -4.142 17.444 12.877 1.00 88.69 211 ASP A CA 1
ATOM 1715 C C . ASP A 1 211 ? -4.543 16.054 12.379 1.00 88.69 211 ASP A C 1
ATOM 1717 O O . ASP A 1 211 ? -4.760 15.851 11.184 1.00 88.69 211 ASP A O 1
ATOM 1721 N N . CYS A 1 212 ? -4.701 15.093 13.292 1.00 90.81 212 CYS A N 1
ATOM 1722 C CA . CYS A 1 212 ? -5.167 13.764 12.931 1.00 90.81 212 CYS A CA 1
ATOM 1723 C C . CYS A 1 212 ? -6.628 13.767 12.505 1.00 90.81 212 CYS A C 1
ATOM 1725 O O . CYS A 1 212 ? -6.940 13.160 11.476 1.00 90.81 212 CYS A O 1
ATOM 1727 N N . GLN A 1 213 ? -7.497 14.472 13.234 1.00 88.50 213 GLN A N 1
ATOM 1728 C CA . GLN A 1 213 ? -8.909 14.610 12.866 1.00 88.50 213 GLN A CA 1
ATOM 1729 C C . GLN A 1 213 ? -9.049 15.223 11.468 1.00 88.50 213 GLN A C 1
ATOM 1731 O O . GLN A 1 213 ? -9.682 14.619 10.603 1.00 88.50 213 GLN A O 1
ATOM 1736 N N . MET A 1 214 ? -8.338 16.324 11.206 1.00 88.38 214 MET A N 1
ATOM 1737 C CA . MET A 1 214 ? -8.270 16.947 9.882 1.00 88.38 214 MET A CA 1
ATOM 1738 C C . MET A 1 214 ? -7.772 15.969 8.809 1.00 88.38 214 MET A C 1
ATOM 1740 O O . MET A 1 214 ? -8.345 15.891 7.725 1.00 88.38 214 MET A O 1
ATOM 1744 N N . ALA A 1 215 ? -6.722 15.191 9.093 1.00 87.00 215 ALA A N 1
ATOM 1745 C CA . ALA A 1 215 ? -6.216 14.203 8.146 1.00 87.00 215 ALA A CA 1
ATOM 1746 C C . ALA A 1 215 ? -7.268 13.126 7.835 1.00 87.00 215 ALA A C 1
ATOM 1748 O O . ALA A 1 215 ? -7.463 12.777 6.673 1.00 87.00 215 ALA A O 1
ATOM 1749 N N . LYS A 1 216 ? -7.977 12.615 8.847 1.00 87.25 216 LYS A N 1
ATOM 1750 C CA . LYS A 1 216 ? -9.043 11.623 8.655 1.00 87.25 216 LYS A CA 1
ATOM 1751 C C . LYS A 1 216 ? -10.193 12.187 7.822 1.00 87.25 216 LYS A C 1
ATOM 1753 O O . LYS A 1 216 ? -10.651 11.507 6.906 1.00 87.25 216 LYS A O 1
ATOM 1758 N N . GLU A 1 217 ? -10.623 13.415 8.093 1.00 87.88 217 GLU A N 1
ATOM 1759 C CA . GLU A 1 217 ? -11.645 14.106 7.299 1.00 87.88 217 GLU A CA 1
ATOM 1760 C C . GLU A 1 217 ? -11.196 14.292 5.848 1.00 87.88 217 GLU A C 1
ATOM 1762 O O . GLU A 1 217 ? -11.946 13.958 4.934 1.00 87.88 217 GLU A O 1
ATOM 1767 N N . TYR A 1 218 ? -9.950 14.720 5.623 1.00 86.56 218 TYR A N 1
ATOM 1768 C CA . TYR A 1 218 ? -9.379 14.834 4.281 1.00 86.56 218 TYR A CA 1
ATOM 1769 C C . TYR A 1 218 ? -9.427 13.499 3.527 1.00 86.56 218 TYR A C 1
ATOM 1771 O O . TYR A 1 218 ? -9.924 13.440 2.406 1.00 86.56 218 TYR A O 1
ATOM 1779 N N . PHE A 1 219 ? -8.964 12.405 4.138 1.00 85.69 219 PHE A N 1
ATOM 1780 C CA . PHE A 1 219 ? -9.007 11.092 3.489 1.00 85.69 219 PHE A CA 1
ATOM 1781 C C . PHE A 1 219 ? -10.431 10.557 3.312 1.00 85.69 219 PHE A C 1
ATOM 1783 O O . PHE A 1 219 ? -10.652 9.757 2.415 1.00 85.69 219 PHE A O 1
ATOM 1790 N N . THR A 1 220 ? -11.392 10.974 4.134 1.00 84.56 220 THR A N 1
ATOM 1791 C CA . THR A 1 220 ? -12.784 10.503 4.040 1.00 84.56 220 THR A CA 1
ATOM 1792 C C . THR A 1 220 ? -13.599 11.293 3.014 1.00 84.56 220 THR A C 1
ATOM 1794 O O . THR A 1 220 ? -14.479 10.733 2.372 1.00 84.56 220 THR A O 1
ATOM 1797 N N . HIS A 1 221 ? -13.332 12.592 2.863 1.00 84.50 221 HIS A N 1
ATOM 1798 C CA . HIS A 1 221 ? -14.155 13.492 2.049 1.00 84.50 221 HIS A CA 1
ATOM 1799 C C . HIS A 1 221 ? -13.483 13.969 0.762 1.00 84.50 221 HIS A C 1
ATOM 1801 O O . HIS A 1 221 ? -14.176 14.360 -0.173 1.00 84.50 221 HIS A O 1
ATOM 1807 N N . CYS A 1 222 ? -12.150 13.977 0.708 1.00 79.25 222 CYS A N 1
ATOM 1808 C CA . CYS A 1 222 ? -11.393 14.464 -0.448 1.00 79.25 222 CYS A CA 1
ATOM 1809 C C . CYS A 1 222 ? -10.695 13.342 -1.226 1.00 79.25 222 CYS A C 1
ATOM 1811 O O . CYS A 1 222 ? -10.168 13.591 -2.308 1.00 79.25 222 CYS A O 1
ATOM 1813 N N . VAL A 1 223 ? -10.674 12.128 -0.679 1.00 80.38 223 VAL A N 1
ATOM 1814 C CA . VAL A 1 223 ? -10.167 10.918 -1.331 1.00 80.38 223 VAL A CA 1
ATOM 1815 C C . VAL A 1 223 ? -11.321 9.920 -1.394 1.00 80.38 223 VAL A C 1
ATOM 1817 O O . VAL A 1 223 ? -12.108 9.862 -0.451 1.00 80.38 223 VAL A O 1
ATOM 1820 N N . ASP A 1 224 ? -11.441 9.174 -2.496 1.00 74.19 224 ASP A N 1
ATOM 1821 C CA . ASP A 1 224 ? -12.542 8.225 -2.704 1.00 74.19 224 ASP A CA 1
ATOM 1822 C C . ASP A 1 224 ? -12.721 7.294 -1.493 1.00 74.19 224 ASP A C 1
ATOM 1824 O O . ASP A 1 224 ? -11.762 6.684 -1.007 1.00 74.19 224 ASP A O 1
ATOM 1828 N N . ASP A 1 225 ? -13.958 7.178 -0.998 1.00 82.06 225 ASP A N 1
ATOM 1829 C CA . ASP A 1 225 ? -14.296 6.207 0.045 1.00 82.06 225 ASP A CA 1
ATOM 1830 C C . ASP A 1 225 ? -14.185 4.801 -0.550 1.00 82.06 225 ASP A C 1
ATOM 1832 O O . ASP A 1 225 ? -14.986 4.404 -1.402 1.00 82.06 225 ASP A O 1
ATOM 1836 N N . ILE A 1 226 ? -13.173 4.054 -0.108 1.00 82.69 226 ILE A N 1
ATOM 1837 C CA . ILE A 1 226 ? -12.866 2.726 -0.641 1.00 82.69 226 ILE A CA 1
ATOM 1838 C C . ILE A 1 226 ? -14.047 1.770 -0.449 1.00 82.69 226 ILE A C 1
ATOM 1840 O O . ILE A 1 226 ? -14.341 0.975 -1.337 1.00 82.69 226 ILE A O 1
ATOM 1844 N N . GLU A 1 227 ? -14.751 1.845 0.682 1.00 85.62 227 GLU A N 1
ATOM 1845 C CA . GLU A 1 227 ? -15.848 0.923 0.995 1.00 85.62 227 GLU A CA 1
ATOM 1846 C C . GLU A 1 227 ? -17.134 1.271 0.249 1.00 85.62 227 GLU A C 1
ATOM 1848 O O . GLU A 1 227 ? -17.885 0.374 -0.126 1.00 85.62 227 GLU A O 1
ATOM 1853 N N . ALA A 1 228 ? -17.386 2.557 0.001 1.00 82.81 228 ALA A N 1
ATOM 1854 C CA . ALA A 1 228 ? -18.561 2.995 -0.753 1.00 82.81 228 ALA A CA 1
ATOM 1855 C C . ALA A 1 228 ? -18.474 2.661 -2.254 1.00 82.81 228 ALA A C 1
ATOM 1857 O O . ALA A 1 228 ? -19.483 2.690 -2.955 1.00 82.81 228 ALA A O 1
ATOM 1858 N N . ASN A 1 229 ? -17.271 2.357 -2.746 1.00 76.56 229 ASN A N 1
ATOM 1859 C CA . ASN A 1 229 ? -16.969 2.174 -4.165 1.00 76.56 229 ASN A CA 1
ATOM 1860 C C . ASN A 1 229 ? -16.617 0.725 -4.540 1.00 76.56 229 ASN A C 1
ATOM 1862 O O . ASN A 1 229 ? -16.136 0.488 -5.650 1.00 76.56 229 ASN A O 1
ATOM 1866 N N . ILE A 1 230 ? -16.860 -0.232 -3.640 1.00 81.06 230 ILE A N 1
ATOM 1867 C CA . ILE A 1 230 ? -16.781 -1.666 -3.929 1.00 81.06 230 ILE A CA 1
ATOM 1868 C C . ILE A 1 230 ? -18.186 -2.266 -4.022 1.00 81.06 230 ILE A C 1
ATOM 1870 O O . ILE A 1 230 ? -18.994 -2.141 -3.104 1.00 81.06 230 ILE A O 1
ATOM 1874 N N . SER A 1 231 ? -18.480 -2.946 -5.128 1.00 69.31 231 SER A N 1
ATOM 1875 C CA . SER A 1 231 ? -19.639 -3.840 -5.231 1.00 69.31 231 SER A CA 1
ATOM 1876 C C . SER A 1 231 ? -19.210 -5.290 -4.996 1.00 69.31 231 SER A C 1
ATOM 1878 O O . SER A 1 231 ? -18.233 -5.743 -5.598 1.00 69.31 231 SER A O 1
ATOM 1880 N N . TYR A 1 232 ? -19.922 -5.989 -4.108 1.00 55.91 232 TYR A N 1
ATOM 1881 C CA . TYR A 1 232 ? -19.780 -7.430 -3.871 1.00 55.91 232 TYR A CA 1
ATOM 1882 C C . TYR A 1 232 ? -20.726 -8.231 -4.763 1.00 55.91 232 TYR A C 1
ATOM 1884 O O . TYR A 1 232 ? -21.854 -7.741 -5.004 1.00 55.91 232 TYR A O 1
#

Sequence (232 aa):
MPPPAIHHPQSPSPSSTSPPPLRLHRHRQKFNHRQLPYARRQAEDRIYRNFEQKPQKFMFLSLAVSCCRLTFPSLDKGYAECRKSLNLPKNRRFTFVEHYAINMCVEECNYISSGYTEIDPPFHLDIGNVRLNLENTMPSPQAISVPFLVDAFTKCSVFRAQHGKLFKMQLPDIEFITDDCNSFALDVTICVRIHAMQKCPKEFYKHDSSDCQMAKEYFTHCVDDIEANISY

Mean predicted aligned error: 13.97 Å

Organism: Drosophila albomicans (NCBI:txid7291)

Secondary structure (DSSP, 8-state):
-PPPPP-PPPPPPP---PPPP----PPP---------THHHHHHHHHHHTT-S-TTTTHHHHHHHHHBTTSS---TTTHHHHHHHTTPPTTPPPPHHHHHHHHHHHHHHHHHHTTSS-SSSSP---HHHHHHHHHHHPPSPHHHHHHHHHHHHHHHHHHHHHHTTTT---PPP-TT--S---SHHHHHHHHHHHHHHHH--GGGB-TT-HHHHHHHHHHHHTS--TTTT---

Nearest PDB structures (foldseek):
  8wg7-assembly1_R  TM=2.102E-01  e=8.270E+00  Homo sapiens

Foldseek 3Di:
DDDDDDDDDDDDDDDDDDDDPDDPDDDDPDDDDDDDDPVVVVVVVVVQVVVPPDPCVVPLVVLLCVFFVLLCQCLPPCLVVQLVVLVDDPPDDDGPLRVLVSVLSSLQVSCCVLVQFPNDPPTDGPLVSVLVSSVVGPDPPCVPSSVLLSVQLVLQRQLCVVCVVVVPDPRDDDPSRPDDGDNVRVSSSNSSSLQCLQPPDPVRGDPVDPSSVVSNCCSNPVNDDSVVRGDD

Radius of gyration: 23.38 Å; Cα contacts (8 Å, |Δi|>4): 185; chains: 1; bounding box: 64×85×56 Å

pLDDT: mean 72.51, std 22.53, range [29.56, 97.31]